Protein AF-A0A418FSC8-F1 (afdb_monomer_lite)

Foldseek 3Di:
DVLLVVLVVLLVVLVVCVVVVVLLVSVVSLVVLLVSLVVVPPDPSSVVSNVVSVVSLVVSLVVLLVVLLCLLPPPPHLQDDPCVVPPPPDDDPPDPVVVVSVVVVVVSLVSNLSSVVSNVSSVCLVVSLVVNLVVLLVVLVVLLVVLLVVLLVPDPQADPPDPDSLVSLQSDDPVSNVVSLVSSVVSLVVSLSSLVSVLVSLCVSLVPPPPPPPPPDDPDDDDDDDDDDDDDDDDDDDDDDDDDDDPDPPPVVVVSVVSNVVSVVSSVSSVVSSVVSVVVSVVSVVVSVVSNPPPD

pLDDT: mean 70.75, std 19.51, range [25.28, 90.75]

Structure (mmCIF, N/CA/C/O backbone):
data_AF-A0A418FSC8-F1
#
_entry.id   AF-A0A418FSC8-F1
#
loop_
_atom_site.group_PDB
_atom_site.id
_atom_site.type_symbol
_atom_site.label_atom_id
_atom_site.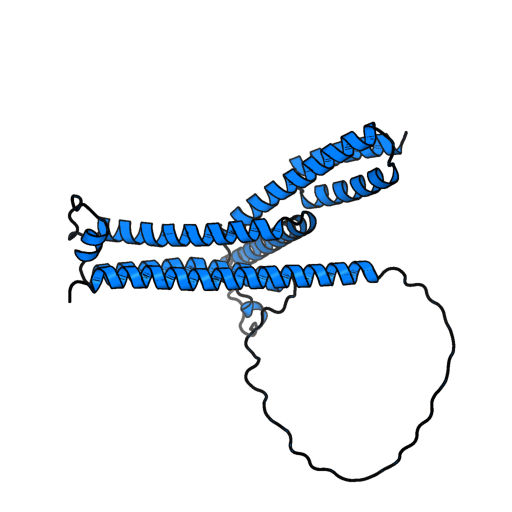label_alt_id
_atom_site.label_comp_id
_atom_site.label_asym_id
_atom_site.label_entity_id
_atom_site.label_seq_id
_atom_site.pdbx_PDB_ins_code
_atom_site.Cartn_x
_atom_site.Cartn_y
_atom_site.Cartn_z
_atom_site.occupancy
_atom_site.B_iso_or_equiv
_atom_site.auth_seq_id
_atom_site.auth_comp_id
_atom_site.auth_asym_id
_atom_site.auth_atom_id
_atom_site.pdbx_PDB_model_num
ATOM 1 N N . MET A 1 1 ? -32.725 1.309 31.733 1.00 51.00 1 MET A N 1
ATOM 2 C CA . MET A 1 1 ? -33.217 2.243 30.694 1.00 51.00 1 MET A CA 1
ATOM 3 C C . MET A 1 1 ? -32.095 3.173 30.250 1.00 51.00 1 MET A C 1
ATOM 5 O O . MET A 1 1 ? -31.763 3.120 29.079 1.00 51.00 1 MET A O 1
ATOM 9 N N . VAL A 1 2 ? -31.426 3.858 31.190 1.00 56.97 2 VAL A N 1
ATOM 10 C CA . VAL A 1 2 ? -30.250 4.729 30.957 1.00 56.97 2 VAL A CA 1
ATOM 11 C C . VAL A 1 2 ? -29.172 4.082 30.065 1.00 56.97 2 VAL A C 1
ATOM 13 O O . VAL A 1 2 ? -28.866 4.608 29.008 1.00 56.97 2 VAL A O 1
ATOM 16 N N . GLN A 1 3 ? -28.736 2.853 30.366 1.00 65.88 3 GLN A N 1
ATOM 17 C CA . GLN A 1 3 ? -27.707 2.156 29.569 1.00 65.88 3 GLN A CA 1
ATOM 18 C C . GLN A 1 3 ? -28.091 1.858 28.102 1.00 65.88 3 GLN A C 1
ATOM 20 O O . GLN A 1 3 ? -27.216 1.662 27.266 1.00 65.88 3 GLN A O 1
ATOM 25 N N . ILE A 1 4 ? -29.388 1.797 27.766 1.00 67.00 4 ILE A N 1
ATOM 26 C CA . ILE A 1 4 ? -29.846 1.548 26.385 1.00 67.00 4 ILE A CA 1
ATOM 27 C C . ILE A 1 4 ? -29.919 2.864 25.597 1.00 67.00 4 ILE A C 1
ATOM 29 O O . ILE A 1 4 ? -29.624 2.879 24.402 1.00 67.00 4 ILE A O 1
ATOM 33 N N . GLU A 1 5 ? -30.291 3.966 26.253 1.00 73.44 5 GLU A N 1
ATOM 34 C CA . GLU A 1 5 ? -30.211 5.311 25.667 1.00 73.44 5 GLU A CA 1
ATOM 35 C C . GLU A 1 5 ? -28.759 5.722 25.431 1.00 73.44 5 GLU A C 1
ATOM 37 O O . GLU A 1 5 ? -28.441 6.192 24.340 1.00 73.44 5 GLU A O 1
ATOM 42 N N . ASP A 1 6 ? -27.868 5.427 26.380 1.00 77.06 6 ASP A N 1
ATOM 43 C CA . ASP A 1 6 ? -26.426 5.643 26.232 1.00 77.06 6 ASP A CA 1
ATOM 44 C C . ASP A 1 6 ? -25.864 4.864 25.035 1.00 77.06 6 ASP A C 1
ATOM 46 O O . ASP A 1 6 ? -25.077 5.398 24.253 1.00 77.06 6 ASP A O 1
ATOM 50 N N . LEU A 1 7 ? -26.314 3.622 24.818 1.00 78.69 7 LEU A N 1
ATOM 51 C CA . LEU A 1 7 ? -25.876 2.812 23.681 1.00 78.69 7 LEU A CA 1
ATOM 52 C C . LEU A 1 7 ? -26.369 3.369 22.335 1.00 78.69 7 LEU A C 1
ATOM 54 O O . LEU A 1 7 ? -25.618 3.385 21.362 1.00 78.69 7 LEU A O 1
ATOM 58 N N . LYS A 1 8 ? -27.604 3.880 22.273 1.00 79.56 8 LYS A N 1
ATOM 59 C CA . LYS A 1 8 ? -28.111 4.576 21.078 1.00 79.56 8 LYS A CA 1
ATOM 60 C C . LYS A 1 8 ? -27.396 5.901 20.827 1.00 79.56 8 LYS A C 1
ATOM 62 O O . LYS A 1 8 ? -27.145 6.257 19.678 1.00 79.56 8 LYS A O 1
ATOM 67 N N . HIS A 1 9 ? -27.053 6.630 21.885 1.00 83.75 9 HIS A N 1
ATOM 68 C CA . HIS A 1 9 ? -26.237 7.831 21.759 1.00 83.75 9 HIS A CA 1
ATOM 69 C C . HIS A 1 9 ? -24.825 7.488 21.266 1.00 83.75 9 HIS A C 1
ATOM 71 O O . HIS A 1 9 ? -24.262 8.206 20.443 1.00 83.75 9 HIS A O 1
ATOM 77 N N . THR A 1 10 ? -24.294 6.340 21.691 1.00 83.75 10 THR A N 1
ATOM 78 C CA . THR A 1 10 ? -23.010 5.807 21.232 1.00 83.75 10 THR A CA 1
ATOM 79 C C . THR A 1 10 ? -23.054 5.443 19.745 1.00 83.75 10 THR A C 1
ATOM 81 O O . THR A 1 10 ? -22.154 5.828 19.008 1.00 83.75 10 THR A O 1
ATOM 84 N N . GLU A 1 11 ? -24.126 4.796 19.273 1.00 85.06 11 GLU A N 1
ATOM 85 C CA . GLU A 1 11 ? -24.367 4.528 17.842 1.00 85.06 11 GLU A CA 1
ATOM 86 C C . GLU A 1 11 ? -24.352 5.825 17.014 1.00 85.06 11 GLU A C 1
ATOM 88 O O . GLU A 1 11 ? -23.583 5.940 16.063 1.00 85.06 11 GLU A O 1
ATOM 93 N N . SER A 1 12 ? -25.125 6.836 17.423 1.00 87.50 12 SER A N 1
ATOM 94 C CA . SER A 1 12 ? -25.155 8.137 16.740 1.00 87.50 12 SER A CA 1
ATOM 95 C C . SER A 1 12 ? -23.801 8.866 16.783 1.00 87.50 12 SER A C 1
ATOM 97 O O . SER A 1 12 ? -23.418 9.519 15.812 1.00 87.50 12 SER A O 1
ATOM 99 N N . SER A 1 13 ? -23.046 8.722 17.877 1.00 89.00 13 SER A N 1
ATOM 100 C CA . SER A 1 13 ? -21.700 9.292 18.006 1.00 89.00 13 SER A CA 1
ATOM 101 C C . SER A 1 13 ? -20.708 8.623 17.051 1.00 89.00 13 SER A C 1
ATOM 103 O O . SER A 1 13 ? -19.923 9.314 16.405 1.00 89.00 13 SER A O 1
ATOM 105 N N . VAL A 1 14 ? -20.770 7.293 16.902 1.00 87.94 14 VAL A N 1
ATOM 106 C CA . VAL A 1 14 ? -19.953 6.546 15.929 1.00 87.94 14 VAL A CA 1
ATOM 107 C C . VAL A 1 14 ? -20.288 6.985 14.510 1.00 87.94 14 VAL A C 1
ATOM 109 O O . VAL A 1 14 ? -19.378 7.251 13.732 1.00 87.94 14 VAL A O 1
ATOM 112 N N . GLU A 1 15 ? -21.572 7.130 14.177 1.00 88.56 15 GLU A N 1
ATOM 113 C CA . GLU A 1 15 ? -21.985 7.646 12.871 1.00 88.56 15 GLU A CA 1
ATOM 114 C C . GLU A 1 15 ? -21.392 9.033 12.602 1.00 88.56 15 GLU A C 1
ATOM 116 O O . GLU A 1 15 ? -20.799 9.244 11.545 1.00 88.56 15 GLU A O 1
ATOM 121 N N . ALA A 1 16 ? -21.486 9.964 13.553 1.00 89.62 16 ALA A N 1
ATOM 122 C CA . ALA A 1 16 ? -20.926 11.304 13.399 1.00 89.62 16 ALA A CA 1
ATOM 123 C C . ALA A 1 16 ? -19.401 11.284 13.183 1.00 89.62 16 ALA A C 1
ATOM 125 O O . ALA A 1 16 ? -18.905 11.987 12.303 1.00 89.62 16 ALA A O 1
ATOM 126 N N . LEU A 1 17 ? -18.666 10.451 13.927 1.00 88.50 17 LEU A N 1
ATOM 127 C CA . LEU A 1 17 ? -17.209 10.317 13.799 1.00 88.50 17 LEU A CA 1
ATOM 128 C C . LEU A 1 17 ? -16.795 9.692 12.462 1.00 88.50 17 LEU A C 1
ATOM 130 O O . LEU A 1 17 ? -15.865 10.176 11.817 1.00 88.50 17 LEU A O 1
ATOM 134 N N . VAL A 1 18 ? -17.530 8.677 11.996 1.00 88.75 18 VAL A N 1
ATOM 135 C CA . VAL A 1 18 ? -17.306 8.063 10.679 1.00 88.75 18 VAL A CA 1
ATOM 136 C C . VAL A 1 18 ? -17.525 9.085 9.559 1.00 88.75 18 VAL A C 1
ATOM 138 O O . VAL A 1 18 ? -16.710 9.165 8.642 1.00 88.75 18 VAL A O 1
ATOM 141 N N . HIS A 1 19 ? -18.565 9.922 9.645 1.00 87.75 19 HIS A N 1
ATOM 142 C CA . HIS A 1 19 ? -18.775 11.016 8.685 1.00 87.75 19 HIS A CA 1
ATOM 143 C C . HIS A 1 19 ? -17.711 12.118 8.818 1.00 87.75 19 HIS A C 1
ATOM 145 O O . HIS A 1 19 ? -17.285 12.693 7.816 1.00 87.75 19 HIS A O 1
ATOM 151 N N . GLY A 1 20 ? -17.236 12.377 10.037 1.00 84.44 20 GLY A N 1
ATOM 152 C CA . GLY A 1 20 ? -16.148 13.307 10.344 1.00 84.44 20 GLY A CA 1
ATOM 153 C C . GLY A 1 20 ? -14.749 12.813 9.962 1.00 84.44 20 GLY A C 1
ATOM 154 O O . GLY A 1 20 ? -13.795 13.563 10.133 1.00 84.44 20 GLY A O 1
ATOM 155 N N . HIS A 1 21 ? -14.619 11.592 9.427 1.00 83.19 21 HIS A N 1
ATOM 156 C CA . HIS A 1 21 ? -13.346 10.950 9.066 1.00 83.19 21 HIS A CA 1
ATOM 157 C C . HIS A 1 21 ? -12.381 10.740 10.252 1.00 83.19 21 HIS A C 1
ATOM 159 O O . HIS A 1 21 ? -11.200 10.455 10.040 1.00 83.19 21 HIS A O 1
ATOM 165 N N . ASP A 1 22 ? -12.877 10.820 11.491 1.00 87.06 22 ASP A N 1
ATOM 166 C CA . ASP A 1 22 ? -12.129 10.461 12.699 1.00 87.06 22 ASP A CA 1
ATOM 167 C C . ASP A 1 22 ? -12.339 8.976 13.011 1.00 87.06 22 ASP A C 1
ATOM 169 O O . ASP A 1 22 ? -13.152 8.559 13.841 1.00 87.06 22 ASP A O 1
ATOM 173 N N . TYR A 1 23 ? -11.615 8.157 12.260 1.00 86.88 23 TYR A N 1
ATOM 174 C CA . TYR A 1 23 ? -11.737 6.707 12.302 1.00 86.88 23 TYR A CA 1
ATOM 175 C C . TYR A 1 23 ? -11.132 6.087 13.564 1.00 86.88 23 TYR A C 1
ATOM 177 O O . TYR A 1 23 ? -11.646 5.082 14.052 1.00 86.88 23 TYR A O 1
ATOM 185 N N . THR A 1 24 ? -10.079 6.689 14.116 1.00 85.31 24 THR A N 1
ATOM 186 C CA . THR A 1 24 ? -9.461 6.264 15.378 1.00 85.31 24 THR A CA 1
ATOM 187 C C . THR A 1 24 ? -10.402 6.497 16.555 1.00 85.31 24 THR A C 1
ATOM 189 O O . THR A 1 24 ? -10.672 5.562 17.310 1.00 85.31 24 THR A O 1
ATOM 192 N N . GLY A 1 25 ? -11.002 7.692 16.647 1.00 85.75 25 GLY A N 1
ATOM 193 C CA . GLY A 1 25 ? -11.997 7.993 17.674 1.00 85.75 25 GLY A CA 1
ATOM 194 C C . GLY A 1 25 ? -13.252 7.130 17.528 1.00 85.75 25 GLY A C 1
ATOM 195 O O . GLY A 1 25 ? -13.794 6.648 18.525 1.00 85.75 25 GLY A O 1
ATOM 196 N N . ALA A 1 26 ? -13.690 6.858 16.293 1.00 88.75 26 ALA A N 1
ATOM 197 C CA . ALA A 1 26 ? -14.805 5.946 16.042 1.00 88.75 26 ALA A CA 1
ATOM 198 C C . ALA A 1 26 ? -14.513 4.521 16.547 1.00 88.75 26 ALA A C 1
ATOM 200 O O . ALA A 1 26 ? -15.380 3.917 17.178 1.00 88.75 26 ALA A O 1
ATOM 201 N N . LEU A 1 27 ? -13.301 3.994 16.325 1.00 87.19 27 LEU A N 1
ATOM 202 C CA . LEU A 1 27 ? -12.898 2.671 16.818 1.00 87.19 27 LEU A CA 1
ATOM 203 C C . LEU A 1 27 ? -12.864 2.608 18.354 1.00 87.19 27 LEU A C 1
ATOM 205 O O . LEU A 1 27 ? -13.406 1.660 18.917 1.00 87.19 27 LEU A O 1
ATOM 209 N N . ASP A 1 28 ? -12.347 3.634 19.038 1.00 89.19 28 ASP A N 1
ATOM 210 C CA . ASP A 1 28 ? -12.344 3.698 20.513 1.00 89.19 28 ASP A CA 1
ATOM 211 C C . ASP A 1 28 ? -13.757 3.664 21.109 1.00 89.19 28 ASP A C 1
ATOM 213 O O . ASP A 1 28 ? -14.009 3.095 22.178 1.00 89.19 28 ASP A O 1
ATOM 217 N N . VAL A 1 29 ? -14.698 4.342 20.453 1.00 89.06 29 VAL A N 1
ATOM 218 C CA . VAL A 1 29 ? -16.103 4.357 20.867 1.00 89.06 29 VAL A CA 1
ATOM 219 C C . VAL A 1 29 ? -16.756 2.999 20.586 1.00 89.06 29 VAL A C 1
ATOM 221 O O . VAL A 1 29 ? -17.468 2.486 21.450 1.00 89.06 29 VAL A O 1
ATOM 224 N N . ILE A 1 30 ? -16.467 2.379 19.436 1.00 88.19 30 ILE A N 1
ATOM 225 C CA . ILE A 1 30 ? -16.954 1.038 19.081 1.00 88.19 30 ILE A CA 1
ATOM 226 C C . ILE A 1 30 ? -16.457 -0.016 20.078 1.00 88.19 30 ILE A C 1
ATOM 228 O O . ILE A 1 30 ? -17.268 -0.793 20.578 1.00 88.19 30 ILE A O 1
ATOM 232 N N . ASP A 1 31 ? -15.168 -0.045 20.415 1.00 87.62 31 ASP A N 1
ATOM 233 C CA . ASP A 1 31 ? -14.603 -1.078 21.295 1.00 87.62 31 ASP A CA 1
ATOM 234 C C . ASP A 1 31 ? -15.171 -0.978 22.727 1.00 87.62 31 ASP A C 1
ATOM 236 O O . ASP A 1 31 ? -15.535 -1.990 23.345 1.00 87.62 31 ASP A O 1
ATOM 240 N N . ARG A 1 32 ? -15.369 0.249 23.232 1.00 87.25 32 ARG A N 1
ATOM 241 C CA . ARG A 1 32 ? -16.067 0.499 24.510 1.00 87.25 32 ARG A CA 1
ATOM 242 C C . ARG A 1 32 ? -17.532 0.064 24.462 1.00 87.25 32 ARG A C 1
ATOM 244 O O . ARG A 1 32 ? -18.027 -0.566 25.404 1.00 87.25 32 ARG A O 1
ATOM 251 N N . ALA A 1 33 ? -18.223 0.357 23.362 1.00 85.88 33 ALA A N 1
ATOM 252 C CA . ALA A 1 33 ? -19.611 -0.039 23.159 1.00 85.88 33 ALA A CA 1
ATOM 253 C C . ALA A 1 33 ? -19.765 -1.565 23.106 1.00 85.88 33 ALA A C 1
ATOM 255 O O . ALA A 1 33 ? -20.637 -2.115 23.776 1.00 85.88 33 ALA A O 1
ATOM 256 N N . LEU A 1 34 ? -18.893 -2.263 22.373 1.00 86.12 34 LEU A N 1
ATOM 257 C CA . LEU A 1 34 ? -18.900 -3.724 22.258 1.00 86.12 34 LEU A CA 1
ATOM 258 C C . LEU A 1 34 ? -18.619 -4.406 23.602 1.00 86.12 34 LEU A C 1
ATOM 260 O O . LEU A 1 34 ? -19.279 -5.391 23.934 1.00 86.12 34 LEU A O 1
ATOM 264 N N . THR A 1 35 ? -17.713 -3.848 24.408 1.00 85.25 35 THR A N 1
ATOM 265 C CA . THR A 1 35 ? -17.448 -4.334 25.772 1.00 85.25 35 THR A CA 1
ATOM 266 C C . THR A 1 35 ? -18.692 -4.205 26.656 1.00 85.25 35 THR A C 1
ATOM 268 O O . THR A 1 35 ? -19.078 -5.152 27.341 1.00 85.25 35 THR A O 1
ATOM 271 N N . THR A 1 36 ? -19.377 -3.061 26.582 1.00 83.50 36 THR A N 1
ATOM 272 C CA . THR A 1 36 ? -20.621 -2.807 27.329 1.00 83.50 36 THR A CA 1
ATOM 273 C C . THR A 1 36 ? -21.756 -3.727 26.860 1.00 83.50 36 THR A C 1
ATOM 275 O O . THR A 1 36 ? -22.478 -4.302 27.672 1.00 83.50 36 THR A O 1
ATOM 278 N N . ILE A 1 37 ? -21.875 -3.950 25.547 1.00 83.19 37 ILE A N 1
ATOM 279 C CA . ILE A 1 37 ? -22.831 -4.890 24.942 1.00 83.19 37 ILE A CA 1
ATOM 280 C C . ILE A 1 37 ? -22.586 -6.323 25.431 1.00 83.19 37 ILE A C 1
ATOM 282 O O . ILE A 1 37 ? -23.542 -7.038 25.738 1.00 83.19 37 ILE A O 1
ATOM 286 N N . HIS A 1 38 ? -21.323 -6.745 25.535 1.00 80.75 38 HIS A N 1
ATOM 287 C CA . HIS A 1 38 ? -20.963 -8.083 26.003 1.00 80.75 38 HIS A CA 1
ATOM 288 C C . HIS A 1 38 ? -21.406 -8.332 27.456 1.00 80.75 38 HIS A C 1
ATOM 290 O O . HIS A 1 38 ? -21.898 -9.413 27.785 1.00 80.75 38 HIS A O 1
ATOM 296 N N . GLN A 1 39 ? -21.318 -7.308 28.308 1.00 80.31 39 GLN A N 1
ATOM 297 C CA . GLN A 1 39 ? -21.789 -7.359 29.697 1.00 80.31 39 GLN A CA 1
ATOM 298 C C . GLN A 1 39 ? -23.324 -7.423 29.814 1.00 80.31 39 GLN A C 1
ATOM 300 O O . GLN A 1 39 ? -23.845 -7.866 30.834 1.00 80.31 39 GLN A O 1
ATOM 305 N N . MET A 1 40 ? -24.059 -7.030 28.768 1.00 74.94 40 MET A N 1
ATOM 306 C CA . MET A 1 40 ? -25.530 -7.010 28.717 1.00 74.94 40 MET A CA 1
ATOM 307 C C . MET A 1 40 ? -26.115 -8.151 27.861 1.00 74.94 40 MET A C 1
ATOM 309 O O . MET A 1 40 ? -27.197 -8.029 27.271 1.00 74.94 40 MET A O 1
ATOM 313 N N . THR A 1 41 ? -25.394 -9.270 27.767 1.00 70.12 41 THR A N 1
ATOM 314 C CA . THR A 1 41 ? -25.757 -10.427 26.940 1.00 70.12 41 THR A CA 1
ATOM 315 C C . THR A 1 41 ? -27.129 -10.997 27.330 1.00 70.12 41 THR A C 1
ATOM 317 O O . THR A 1 41 ? -27.333 -11.503 28.427 1.00 70.12 41 THR A O 1
ATOM 320 N N . GLY A 1 42 ? -28.101 -10.911 26.411 1.00 68.31 42 GLY A N 1
ATOM 321 C CA . GLY A 1 42 ? -29.467 -11.430 26.605 1.00 68.31 42 GLY A CA 1
ATOM 322 C C . GLY A 1 42 ? -30.582 -10.533 26.061 1.00 68.31 42 GLY A C 1
ATOM 323 O O . GLY A 1 42 ? -31.690 -11.006 25.820 1.00 68.31 42 GLY A O 1
ATOM 324 N N . ILE A 1 43 ? -30.295 -9.255 25.795 1.00 77.44 43 ILE A N 1
ATOM 325 C CA . ILE A 1 43 ? -31.289 -8.295 25.296 1.00 77.44 43 ILE A CA 1
ATOM 326 C C . ILE A 1 43 ? -31.220 -8.201 23.762 1.00 77.44 43 ILE A C 1
ATOM 328 O O . ILE A 1 43 ? -30.198 -7.826 23.189 1.00 77.44 43 ILE A O 1
ATOM 332 N N . HIS A 1 44 ? -32.325 -8.505 23.071 1.00 74.81 44 HIS A N 1
ATOM 333 C CA . HIS A 1 44 ? -32.379 -8.509 21.600 1.00 74.81 44 HIS A CA 1
ATOM 334 C C . HIS A 1 44 ? -32.037 -7.157 20.950 1.00 74.81 44 HIS A C 1
ATOM 336 O O . HIS A 1 44 ? -31.374 -7.141 19.915 1.00 74.81 44 HIS A O 1
ATOM 342 N N . CYS A 1 45 ? -32.443 -6.027 21.542 1.00 73.69 45 CYS A N 1
ATOM 343 C CA . CYS A 1 45 ? -32.145 -4.704 20.978 1.00 73.69 45 CYS A CA 1
ATOM 344 C C . CYS A 1 45 ? -30.654 -4.338 21.056 1.00 73.69 45 CYS A C 1
ATOM 346 O O . CYS A 1 45 ? -30.150 -3.663 20.166 1.00 73.69 45 CYS A O 1
ATOM 348 N N . VAL A 1 46 ? -29.939 -4.840 22.065 1.00 80.25 46 VAL A N 1
ATOM 349 C CA . VAL A 1 46 ? -28.495 -4.627 22.245 1.00 80.25 46 VAL A CA 1
ATOM 350 C C . VAL A 1 46 ? -27.700 -5.409 21.190 1.00 80.25 46 VAL A C 1
ATOM 352 O O . VAL A 1 46 ? -26.704 -4.910 20.671 1.00 80.25 46 VAL A O 1
ATOM 355 N N . ARG A 1 47 ? -28.185 -6.596 20.791 1.00 81.69 47 ARG A N 1
ATOM 356 C CA . ARG A 1 47 ? -27.582 -7.391 19.707 1.00 81.69 47 ARG A CA 1
ATOM 357 C C . ARG A 1 47 ? -27.624 -6.661 18.363 1.00 81.69 47 ARG A C 1
ATOM 359 O O . ARG A 1 47 ? -26.599 -6.578 17.704 1.00 81.69 47 ARG A O 1
ATOM 366 N N . ALA A 1 48 ? -28.768 -6.077 17.999 1.00 83.38 48 ALA A N 1
ATOM 367 C CA . ALA A 1 48 ? -28.902 -5.344 16.737 1.00 83.38 48 ALA A CA 1
ATOM 368 C C . ALA A 1 48 ? -27.951 -4.135 16.646 1.00 83.38 48 ALA A C 1
ATOM 370 O O . ALA A 1 48 ? -27.423 -3.846 15.574 1.00 83.38 48 ALA A O 1
ATOM 371 N N . VAL A 1 49 ? -27.708 -3.442 17.766 1.00 84.69 49 VAL A N 1
ATOM 372 C CA . VAL A 1 49 ? -26.721 -2.350 17.820 1.00 84.69 49 VAL A CA 1
ATOM 373 C C . VAL A 1 49 ? -25.297 -2.900 17.721 1.00 84.69 49 VAL A C 1
ATOM 375 O O . VAL A 1 49 ? -24.489 -2.355 16.975 1.00 84.69 49 VAL A O 1
ATOM 378 N N . GLY A 1 50 ? -24.997 -4.017 18.388 1.00 85.50 50 GLY A N 1
ATOM 379 C CA . GLY A 1 50 ? -23.709 -4.704 18.250 1.00 85.50 50 GLY A CA 1
ATOM 380 C C . GLY A 1 50 ? -23.388 -5.103 16.810 1.00 85.50 50 GLY A C 1
ATOM 381 O O . GLY A 1 50 ? -22.288 -4.828 16.337 1.00 85.50 50 GLY A O 1
ATOM 382 N N . ASP A 1 51 ? -24.358 -5.661 16.083 1.00 88.25 51 ASP A N 1
ATOM 383 C CA . ASP A 1 51 ? -24.179 -6.055 14.681 1.00 88.25 51 ASP A CA 1
ATOM 384 C C . ASP A 1 51 ? -23.863 -4.842 13.786 1.00 88.25 51 ASP A C 1
ATOM 386 O O . ASP A 1 51 ? -22.965 -4.901 12.942 1.00 88.25 51 ASP A O 1
ATOM 390 N N . LYS A 1 52 ? -24.539 -3.705 14.005 1.00 88.88 52 LYS A N 1
ATOM 391 C CA . LYS A 1 52 ? -24.235 -2.452 13.295 1.00 88.88 52 LYS A CA 1
ATOM 392 C C . LYS A 1 52 ? -22.852 -1.901 13.636 1.00 88.88 52 LYS A C 1
ATOM 394 O O . LYS A 1 52 ? -22.135 -1.475 12.737 1.00 88.88 52 LYS A O 1
ATOM 399 N N . LEU A 1 53 ? -22.454 -1.917 14.908 1.00 88.06 53 LEU A N 1
ATOM 400 C CA . LEU A 1 53 ? -21.128 -1.453 15.331 1.00 88.06 53 LEU A CA 1
ATOM 401 C C . LEU A 1 53 ? -20.011 -2.318 14.734 1.00 88.06 53 LEU A C 1
ATOM 403 O O . LEU A 1 53 ? -18.989 -1.788 14.303 1.00 88.06 53 LEU A O 1
ATOM 407 N N . LEU A 1 54 ? -20.224 -3.633 14.625 1.00 89.19 54 LEU A N 1
ATOM 408 C CA . LEU A 1 54 ? -19.314 -4.531 13.911 1.00 89.19 54 LEU A CA 1
ATOM 409 C C . LEU A 1 54 ? -19.265 -4.226 12.406 1.00 89.19 54 LEU A C 1
ATOM 411 O O . LEU A 1 54 ? -18.183 -4.259 11.814 1.00 89.19 54 LEU A O 1
ATOM 415 N N . ALA A 1 55 ? -20.398 -3.877 11.789 1.00 90.75 55 ALA A N 1
ATOM 416 C CA . ALA A 1 55 ? -20.430 -3.431 10.397 1.00 90.75 55 ALA A CA 1
ATOM 417 C C . ALA A 1 55 ? -19.646 -2.121 10.199 1.00 90.75 55 ALA A C 1
ATOM 419 O O . ALA A 1 55 ? -18.835 -2.041 9.274 1.00 90.75 55 ALA A O 1
ATOM 420 N N . TYR A 1 56 ? -19.797 -1.135 11.095 1.00 89.38 56 TYR A N 1
ATOM 421 C CA . TYR A 1 56 ? -18.976 0.081 11.085 1.00 89.38 56 TYR A CA 1
ATOM 422 C C . TYR A 1 56 ? -17.497 -0.240 11.265 1.00 89.38 56 TYR A C 1
ATOM 424 O O . TYR A 1 56 ? -16.678 0.248 10.497 1.00 89.38 56 TYR A O 1
ATOM 432 N N . ARG A 1 57 ? -17.140 -1.120 12.203 1.00 89.75 57 ARG A N 1
ATOM 433 C CA . ARG A 1 57 ? -15.753 -1.559 12.406 1.00 89.75 57 ARG A CA 1
ATOM 434 C C . ARG A 1 57 ? -15.141 -2.150 11.134 1.00 89.75 57 ARG A C 1
ATOM 436 O O . ARG A 1 57 ? -14.017 -1.806 10.773 1.00 89.75 57 ARG A O 1
ATOM 443 N N . SER A 1 58 ? -15.882 -3.011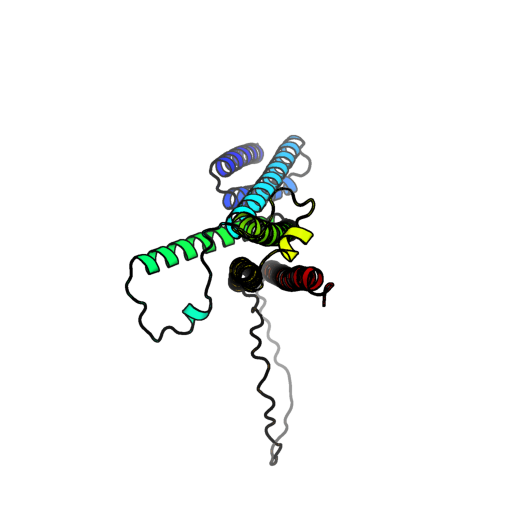 10.436 1.00 90.25 58 SER A N 1
ATOM 444 C CA . SER A 1 58 ? -15.448 -3.583 9.156 1.00 90.25 58 SER A CA 1
ATOM 445 C C . SER A 1 58 ? -15.307 -2.512 8.070 1.00 90.25 58 SER A C 1
ATOM 447 O O . SER A 1 58 ? -14.289 -2.476 7.379 1.00 90.25 58 SER A O 1
ATOM 449 N N . PHE A 1 59 ? -16.278 -1.602 7.962 1.00 90.62 59 PHE A N 1
ATOM 450 C CA . PHE A 1 59 ? -16.239 -0.482 7.022 1.00 90.62 59 PHE A CA 1
ATOM 451 C C . PHE A 1 59 ? -15.024 0.427 7.253 1.00 90.62 59 PHE A C 1
ATOM 453 O O . PHE A 1 59 ? -14.292 0.721 6.308 1.00 90.62 59 PHE A O 1
ATOM 460 N N . ILE A 1 60 ? -14.763 0.811 8.506 1.00 89.81 60 ILE A N 1
ATOM 461 C CA . ILE A 1 60 ? -13.589 1.601 8.894 1.00 89.81 60 ILE A CA 1
ATOM 462 C C . ILE A 1 60 ? -12.311 0.873 8.471 1.00 89.81 60 ILE A C 1
ATOM 464 O O . ILE A 1 60 ? -11.446 1.476 7.844 1.00 89.81 60 ILE A O 1
ATOM 468 N N . GLY A 1 61 ? -12.218 -0.435 8.726 1.00 87.56 61 GLY A N 1
ATOM 469 C CA . GLY A 1 61 ? -11.083 -1.251 8.296 1.00 87.56 61 GLY A CA 1
ATOM 470 C C . GLY A 1 61 ? -10.817 -1.183 6.788 1.00 87.56 61 GLY A C 1
ATOM 471 O O . GLY A 1 61 ? -9.676 -0.982 6.370 1.00 87.56 61 GLY A O 1
ATOM 472 N N . VAL A 1 62 ? -11.864 -1.291 5.964 1.00 90.25 62 VAL A N 1
ATOM 473 C CA . VAL A 1 62 ? -11.751 -1.173 4.499 1.00 90.25 62 VAL A CA 1
ATOM 474 C C . VAL A 1 62 ? -11.289 0.227 4.085 1.00 90.25 62 VAL A C 1
ATOM 476 O O . VAL A 1 62 ? -10.407 0.346 3.232 1.00 90.25 62 VAL A O 1
ATOM 479 N N . GLN A 1 63 ? -11.827 1.277 4.708 1.00 89.94 63 GLN A N 1
ATOM 480 C CA . GLN A 1 63 ? -11.445 2.658 4.402 1.00 89.94 63 GLN A CA 1
ATOM 481 C C . GLN A 1 63 ? -10.000 2.967 4.810 1.00 89.94 63 GLN A C 1
ATOM 483 O O . GLN A 1 63 ? -9.265 3.582 4.037 1.00 89.94 63 GLN A O 1
ATOM 488 N N . MET A 1 64 ? -9.552 2.492 5.975 1.00 87.75 64 MET A N 1
ATOM 489 C CA . MET A 1 64 ? -8.162 2.642 6.427 1.00 87.75 64 MET A CA 1
ATOM 490 C C . MET A 1 64 ? -7.193 1.875 5.532 1.00 87.75 64 MET A C 1
ATOM 492 O O . MET A 1 64 ? -6.153 2.408 5.157 1.00 87.75 64 MET A O 1
ATOM 496 N N . ALA A 1 65 ? -7.558 0.667 5.100 1.00 87.94 65 ALA A N 1
ATOM 497 C CA . ALA A 1 65 ? -6.773 -0.111 4.146 1.00 87.94 65 ALA A CA 1
ATOM 498 C C . ALA A 1 65 ? -6.614 0.602 2.791 1.00 87.94 65 ALA A C 1
ATOM 500 O O . ALA A 1 65 ? -5.519 0.629 2.216 1.00 87.94 65 ALA A O 1
ATOM 501 N N . ALA A 1 66 ? -7.702 1.182 2.275 1.00 89.50 66 ALA A N 1
ATOM 502 C CA . ALA A 1 66 ? -7.689 1.935 1.025 1.00 89.50 66 ALA A CA 1
ATOM 503 C C . ALA A 1 66 ? -6.836 3.207 1.143 1.00 89.50 66 ALA A C 1
ATOM 505 O O . ALA A 1 66 ? -5.982 3.455 0.289 1.00 89.50 66 ALA A O 1
ATOM 506 N N . ARG A 1 67 ? -7.008 3.966 2.233 1.00 89.56 67 ARG A N 1
ATOM 507 C CA . ARG A 1 67 ? -6.241 5.187 2.502 1.00 89.56 67 ARG A CA 1
ATOM 508 C C . ARG A 1 67 ? -4.755 4.896 2.692 1.00 89.56 67 ARG A C 1
ATOM 510 O O . ARG A 1 67 ? -3.943 5.553 2.053 1.00 89.56 67 ARG A O 1
ATOM 517 N N . PHE A 1 68 ? -4.402 3.864 3.461 1.00 88.88 68 PHE A N 1
ATOM 518 C CA . PHE A 1 68 ? -3.018 3.399 3.592 1.00 88.88 68 PHE A CA 1
ATOM 519 C C . PHE A 1 68 ? -2.394 3.135 2.228 1.00 88.88 68 PHE A C 1
ATOM 521 O O . PHE A 1 68 ? -1.339 3.687 1.930 1.00 88.88 68 PHE A O 1
ATOM 528 N N . THR A 1 69 ? -3.070 2.347 1.386 1.00 88.25 69 THR A N 1
ATOM 529 C CA . THR A 1 69 ? -2.561 2.004 0.053 1.00 88.25 69 THR A CA 1
ATOM 530 C C . THR A 1 69 ? -2.343 3.266 -0.778 1.00 88.25 69 THR A C 1
ATOM 532 O O . THR A 1 69 ? -1.258 3.447 -1.313 1.00 88.25 69 THR A O 1
ATOM 535 N N . SER A 1 70 ? -3.319 4.178 -0.809 1.00 88.25 70 SER A N 1
ATOM 536 C CA . SER A 1 70 ? -3.215 5.445 -1.544 1.00 88.25 70 SER A CA 1
ATOM 537 C C . SER A 1 70 ? -2.051 6.322 -1.079 1.00 88.25 70 SER A C 1
ATOM 539 O O . SER A 1 70 ? -1.433 7.002 -1.896 1.00 88.25 70 SER A O 1
ATOM 541 N N . VAL A 1 71 ? -1.772 6.337 0.224 1.00 87.38 71 VAL A N 1
ATOM 542 C CA . VAL A 1 71 ? -0.701 7.144 0.815 1.00 87.38 71 VAL A CA 1
ATOM 543 C C . VAL A 1 71 ? 0.666 6.556 0.449 1.00 87.38 71 VAL A C 1
ATOM 545 O O . VAL A 1 71 ? 1.504 7.275 -0.091 1.00 87.38 71 VAL A O 1
ATOM 548 N N . VAL A 1 72 ? 0.881 5.245 0.630 1.00 85.56 72 VAL A N 1
ATOM 549 C CA . VAL A 1 72 ? 2.180 4.593 0.336 1.00 85.56 72 VAL A CA 1
ATOM 550 C C . VAL A 1 72 ? 2.508 4.470 -1.154 1.00 85.56 72 VAL A C 1
ATOM 552 O O . VAL A 1 72 ? 3.670 4.261 -1.508 1.00 85.56 72 VAL A O 1
ATOM 555 N N . THR A 1 73 ? 1.511 4.566 -2.036 1.00 85.19 73 THR A N 1
ATOM 556 C CA . THR A 1 73 ? 1.696 4.539 -3.497 1.00 85.19 73 THR A CA 1
ATOM 557 C C . THR A 1 73 ? 1.687 5.931 -4.123 1.00 85.19 73 THR A C 1
ATOM 559 O O . THR A 1 73 ? 1.759 6.045 -5.345 1.00 85.19 73 THR A O 1
ATOM 562 N N . SER A 1 74 ? 1.576 6.990 -3.317 1.00 84.00 74 SER A N 1
ATOM 563 C CA . SER A 1 74 ? 1.546 8.362 -3.818 1.00 84.00 74 SER A CA 1
ATOM 564 C C . SER A 1 74 ? 2.843 8.708 -4.570 1.00 84.00 74 SER A C 1
ATOM 566 O O . SER A 1 74 ? 3.934 8.378 -4.089 1.00 84.00 74 SER A O 1
ATOM 568 N N . PRO A 1 75 ? 2.765 9.391 -5.730 1.00 74.31 75 PRO A N 1
ATOM 569 C CA . PRO A 1 75 ? 3.950 9.871 -6.443 1.00 74.31 75 PRO A CA 1
ATOM 570 C C . PRO A 1 75 ? 4.707 10.948 -5.651 1.00 74.31 75 PRO A C 1
ATOM 572 O O . PRO A 1 75 ? 5.914 11.090 -5.817 1.00 74.31 75 PRO A O 1
ATOM 575 N N . ASP A 1 76 ? 4.021 11.649 -4.743 1.00 75.81 76 ASP A N 1
ATOM 576 C CA . ASP A 1 76 ? 4.584 12.703 -3.891 1.00 75.81 76 ASP A CA 1
ATOM 577 C C . ASP A 1 76 ? 5.159 12.162 -2.565 1.00 75.81 76 ASP A C 1
ATOM 579 O O . ASP A 1 76 ? 5.264 12.902 -1.582 1.00 75.81 76 ASP A O 1
ATOM 583 N N . TRP A 1 77 ? 5.489 10.866 -2.497 1.00 77.31 77 TRP A N 1
ATOM 584 C CA . TRP A 1 77 ? 5.967 10.230 -1.268 1.00 77.31 77 TRP A CA 1
ATOM 585 C C . TRP A 1 77 ? 7.234 10.916 -0.725 1.00 77.31 77 TRP A C 1
ATOM 587 O O . TRP A 1 77 ? 8.253 10.964 -1.424 1.00 77.31 77 TRP A O 1
ATOM 597 N N . PRO A 1 78 ? 7.232 11.408 0.530 1.00 73.38 78 PRO A N 1
ATOM 598 C CA . PRO A 1 78 ? 8.434 11.959 1.133 1.00 73.38 78 PRO A CA 1
ATOM 599 C C . PRO A 1 78 ? 9.399 10.812 1.456 1.00 73.38 78 PRO A C 1
ATOM 601 O O . PRO A 1 78 ? 9.141 9.980 2.327 1.00 73.38 78 PRO A O 1
ATOM 604 N N . PHE A 1 79 ? 10.532 10.740 0.756 1.00 70.38 79 PHE A N 1
ATOM 605 C CA . PHE A 1 79 ? 11.584 9.784 1.101 1.00 70.38 79 PHE A CA 1
ATOM 606 C C . PHE A 1 79 ? 12.076 10.052 2.530 1.00 70.38 79 PHE A C 1
ATOM 608 O O . PHE A 1 79 ? 12.478 11.164 2.872 1.00 70.38 79 PHE A O 1
ATOM 615 N N . PHE A 1 80 ? 11.986 9.036 3.386 1.00 60.62 80 PHE A N 1
ATOM 616 C CA . PHE A 1 80 ? 12.374 9.111 4.780 1.00 60.62 80 PHE A CA 1
ATOM 617 C C . PHE A 1 80 ? 13.844 8.732 4.899 1.00 60.62 80 PHE A C 1
ATOM 619 O O . PHE A 1 80 ? 14.197 7.566 4.735 1.00 60.62 80 PHE A O 1
ATOM 626 N N . ASP A 1 81 ? 14.698 9.713 5.184 1.00 57.19 81 ASP A N 1
ATOM 627 C CA . ASP A 1 81 ? 16.093 9.455 5.521 1.00 57.19 81 ASP A CA 1
ATOM 628 C C . ASP A 1 81 ? 16.265 9.417 7.047 1.00 57.19 81 ASP A C 1
ATOM 630 O O . ASP A 1 81 ? 16.386 10.444 7.721 1.00 57.19 81 ASP A O 1
ATOM 634 N N . ALA A 1 82 ? 16.263 8.207 7.609 1.00 47.16 82 ALA A N 1
ATOM 635 C CA . ALA A 1 82 ? 16.514 7.989 9.032 1.00 47.16 82 ALA A CA 1
ATOM 636 C C . ALA A 1 82 ? 17.940 8.399 9.457 1.00 47.16 82 ALA A C 1
ATOM 638 O O . ALA A 1 82 ? 18.174 8.638 10.644 1.00 47.16 82 ALA A O 1
ATOM 639 N N . ALA A 1 83 ? 18.892 8.517 8.520 1.00 43.75 83 ALA A N 1
ATOM 640 C CA . ALA A 1 83 ? 20.272 8.898 8.820 1.00 43.75 83 ALA A CA 1
ATOM 641 C C . ALA A 1 83 ? 20.417 10.389 9.169 1.00 43.75 83 ALA A C 1
ATOM 643 O O . ALA A 1 83 ? 21.391 10.792 9.812 1.00 43.75 83 ALA A O 1
ATOM 644 N N . GLN A 1 84 ? 19.430 11.216 8.819 1.00 48.41 84 GLN A N 1
ATOM 645 C CA . GLN A 1 84 ? 19.504 12.660 9.026 1.00 48.41 84 GLN A CA 1
ATOM 646 C C . GLN A 1 84 ? 19.379 13.078 10.500 1.00 48.41 84 GLN A C 1
ATOM 648 O O . GLN A 1 84 ? 19.807 14.170 10.871 1.00 48.41 84 GLN A O 1
ATOM 653 N N . LYS A 1 85 ? 18.858 12.196 11.365 1.00 46.16 85 LYS A N 1
ATOM 654 C CA . LYS A 1 85 ? 18.762 12.435 12.814 1.00 46.16 85 LYS A CA 1
ATOM 655 C C . LYS A 1 85 ? 20.090 12.228 13.554 1.00 46.16 85 LYS A C 1
ATOM 657 O O . LYS A 1 85 ? 20.256 12.772 14.641 1.00 46.16 85 LYS A O 1
ATOM 662 N N . ASN A 1 86 ? 21.029 11.477 12.971 1.00 43.50 86 ASN A N 1
ATOM 663 C CA . ASN A 1 86 ? 22.229 11.004 13.674 1.00 43.50 86 ASN A CA 1
ATOM 664 C C . ASN A 1 86 ? 23.498 11.799 13.316 1.00 43.50 86 ASN A C 1
ATOM 666 O O . ASN A 1 86 ? 24.460 11.776 14.076 1.00 43.50 86 ASN A O 1
ATOM 670 N N . ASN A 1 87 ? 23.489 12.542 12.202 1.00 39.88 87 ASN A N 1
ATOM 671 C CA . ASN A 1 87 ? 24.649 13.283 11.690 1.00 39.88 87 ASN A CA 1
ATOM 672 C C . ASN A 1 87 ? 24.458 14.813 11.704 1.00 39.88 87 ASN A C 1
ATOM 674 O O . ASN A 1 87 ? 24.927 15.519 10.811 1.00 39.88 87 ASN A O 1
ATOM 678 N N . SER A 1 88 ? 23.784 15.371 12.711 1.00 43.91 88 SER A N 1
ATOM 679 C CA . SER A 1 88 ? 23.634 16.826 12.844 1.00 43.91 88 SER A CA 1
ATOM 680 C C . SER A 1 88 ? 24.822 17.474 13.574 1.00 43.91 88 SER A C 1
ATOM 682 O O . SER A 1 88 ? 24.664 18.010 14.669 1.00 43.91 88 SER A O 1
ATOM 684 N N . THR A 1 89 ? 26.003 17.465 12.947 1.00 43.38 89 THR A N 1
ATOM 685 C CA . THR A 1 89 ? 27.110 18.400 13.271 1.00 43.38 89 THR A CA 1
ATOM 686 C C . THR A 1 89 ? 27.322 19.425 12.148 1.00 43.38 89 THR A C 1
ATOM 688 O O . THR A 1 89 ? 28.238 20.240 12.191 1.00 43.38 89 THR A O 1
ATOM 691 N N . THR A 1 90 ? 26.460 19.447 11.132 1.00 49.16 90 THR A N 1
ATOM 692 C CA . THR A 1 90 ? 26.525 20.439 10.053 1.00 49.16 90 THR A CA 1
ATOM 693 C C . THR A 1 90 ? 25.166 21.112 9.933 1.00 49.16 90 THR A C 1
ATOM 695 O O . THR A 1 90 ? 24.148 20.444 9.772 1.00 49.16 90 THR A O 1
ATOM 698 N N . GLN A 1 91 ? 25.152 22.433 10.121 1.00 50.81 91 GLN A N 1
ATOM 699 C CA . GLN A 1 91 ? 23.953 23.270 10.150 1.00 50.81 91 GLN A CA 1
ATOM 700 C C . GLN A 1 91 ? 22.994 22.939 8.991 1.00 50.81 91 GLN A C 1
ATOM 702 O O . GLN A 1 91 ? 23.450 22.840 7.849 1.00 50.81 91 GLN A O 1
ATOM 707 N N . PRO A 1 92 ? 21.676 22.810 9.236 1.00 56.72 92 PRO A N 1
ATOM 708 C CA . PRO A 1 92 ? 20.726 22.637 8.150 1.00 56.72 92 PRO A CA 1
ATOM 709 C C . PRO A 1 92 ? 20.676 23.934 7.323 1.00 56.72 92 PRO A C 1
ATOM 711 O O . PRO A 1 92 ? 20.561 25.017 7.907 1.00 56.72 92 PRO A O 1
ATOM 714 N N . PRO A 1 93 ? 20.755 23.870 5.982 1.00 51.91 93 PRO A N 1
ATOM 715 C CA . PRO A 1 93 ? 20.579 25.051 5.153 1.00 51.91 93 PRO A CA 1
ATOM 716 C C . PRO A 1 93 ? 19.171 25.602 5.399 1.00 51.91 93 PRO A C 1
ATOM 718 O O . PRO A 1 93 ? 18.172 24.908 5.206 1.00 51.91 93 PRO A O 1
ATOM 721 N N . SER A 1 94 ? 19.091 26.849 5.858 1.00 60.28 94 SER A N 1
ATOM 722 C CA . SER A 1 94 ? 17.857 27.577 6.156 1.00 60.28 94 SER A CA 1
ATOM 723 C C . SER A 1 94 ? 17.081 27.896 4.872 1.00 60.28 94 SER A C 1
ATOM 725 O O . SER A 1 94 ? 17.032 29.039 4.421 1.00 60.28 94 SER A O 1
ATOM 727 N N . SER A 1 95 ? 16.500 26.876 4.246 1.00 73.75 95 SER A N 1
ATOM 728 C CA . SER A 1 95 ? 15.611 27.010 3.096 1.00 73.75 95 SER A CA 1
ATOM 729 C C . SER A 1 95 ? 14.183 26.672 3.514 1.00 73.75 95 SER A C 1
ATOM 731 O O . SER A 1 95 ? 13.922 25.594 4.048 1.00 73.75 95 SER A O 1
ATOM 733 N N . LEU A 1 96 ? 13.234 27.567 3.217 1.00 74.19 96 LEU A N 1
ATOM 734 C CA . LEU A 1 96 ? 11.790 27.330 3.378 1.00 74.19 96 LEU A CA 1
ATOM 735 C C . LEU A 1 96 ? 11.329 26.019 2.716 1.00 74.19 96 LEU A C 1
ATOM 737 O O . LEU A 1 96 ? 10.363 25.407 3.169 1.00 74.19 96 LEU A O 1
ATOM 741 N N . ALA A 1 97 ? 12.021 25.567 1.664 1.00 71.50 97 ALA A N 1
ATOM 742 C CA . ALA A 1 97 ? 11.750 24.288 1.015 1.00 71.50 97 ALA A CA 1
ATOM 743 C C . ALA A 1 97 ? 12.022 23.098 1.951 1.00 71.50 97 ALA A C 1
ATOM 745 O O . ALA A 1 97 ? 11.212 22.179 2.024 1.00 71.50 97 ALA A O 1
ATOM 746 N N . TYR A 1 98 ? 13.109 23.151 2.722 1.00 72.12 98 TYR A N 1
ATOM 747 C CA . TYR A 1 98 ? 13.477 22.094 3.661 1.00 72.12 98 TYR A CA 1
ATOM 748 C C . TYR A 1 98 ? 12.489 22.014 4.834 1.00 72.12 98 TYR A C 1
ATOM 750 O O . TYR A 1 98 ? 12.046 20.931 5.206 1.00 72.12 98 TYR A O 1
ATOM 758 N N . GLN A 1 99 ? 12.037 23.162 5.348 1.00 77.69 99 GLN A N 1
ATOM 759 C CA . GLN A 1 99 ? 11.018 23.203 6.402 1.00 77.69 99 GLN A CA 1
ATOM 760 C C . GLN A 1 99 ? 9.657 22.663 5.930 1.00 77.69 99 GLN A C 1
ATOM 762 O O . GLN A 1 99 ? 8.987 21.942 6.667 1.00 77.69 99 GLN A O 1
ATOM 767 N N . ARG A 1 100 ? 9.253 22.960 4.686 1.00 79.25 100 ARG A N 1
ATOM 768 C CA . ARG A 1 100 ? 8.031 22.396 4.084 1.00 79.25 100 ARG A CA 1
ATOM 769 C C . ARG A 1 100 ? 8.122 20.883 3.894 1.00 79.25 100 ARG A C 1
ATOM 771 O O . ARG A 1 100 ? 7.141 20.192 4.148 1.00 79.25 100 ARG A O 1
ATOM 778 N N . LEU A 1 101 ? 9.283 20.374 3.478 1.00 75.94 101 LEU A N 1
ATOM 779 C CA . LEU A 1 101 ? 9.524 18.935 3.347 1.00 75.94 101 LEU A CA 1
ATOM 780 C C . LEU A 1 101 ? 9.441 18.225 4.701 1.00 75.94 101 LEU A C 1
ATOM 782 O O . LEU A 1 101 ? 8.787 17.193 4.798 1.00 75.94 101 LEU A O 1
ATOM 786 N N . GLN A 1 102 ? 10.022 18.806 5.755 1.00 77.69 102 GLN A N 1
ATOM 787 C CA . GLN A 1 102 ? 9.922 18.258 7.111 1.00 77.69 102 GLN A CA 1
ATOM 788 C C . GLN A 1 102 ? 8.486 18.246 7.642 1.00 77.69 102 GLN A C 1
ATOM 790 O O . GLN A 1 102 ? 8.075 17.269 8.262 1.00 77.69 102 GLN A O 1
ATOM 795 N N . LEU A 1 103 ? 7.711 19.306 7.392 1.00 79.81 103 LEU A N 1
ATOM 796 C CA . LEU A 1 103 ? 6.298 19.349 7.777 1.00 79.81 103 LEU A CA 1
ATOM 797 C C . LEU A 1 103 ? 5.487 18.273 7.055 1.00 79.81 103 LEU A C 1
ATOM 799 O O . LEU A 1 103 ? 4.765 17.535 7.716 1.00 79.81 103 LEU A O 1
ATOM 803 N N . LYS A 1 104 ? 5.668 18.126 5.735 1.00 80.50 104 LYS A N 1
ATOM 804 C CA . LYS A 1 104 ? 5.024 17.052 4.967 1.00 80.50 104 LYS A CA 1
ATOM 805 C C . LYS A 1 104 ? 5.424 15.670 5.474 1.00 80.50 104 LYS A C 1
ATOM 807 O O . LYS A 1 104 ? 4.568 14.822 5.667 1.00 80.50 104 LYS A O 1
ATOM 812 N N . GLN A 1 105 ? 6.711 15.451 5.731 1.00 80.44 105 GLN A N 1
ATOM 813 C CA . GLN A 1 105 ? 7.197 14.186 6.276 1.00 80.44 105 GLN A CA 1
ATOM 814 C C . GLN A 1 105 ? 6.559 13.881 7.635 1.00 80.44 105 GLN A C 1
ATOM 816 O O . GLN A 1 105 ? 6.152 12.746 7.878 1.00 80.44 105 GLN A O 1
ATOM 821 N N . LYS A 1 106 ? 6.453 14.885 8.512 1.00 80.06 106 LYS A N 1
ATOM 822 C CA . LYS A 1 106 ? 5.810 14.745 9.819 1.00 80.06 106 LYS A CA 1
ATOM 823 C C . LYS A 1 106 ? 4.323 14.412 9.676 1.00 80.06 106 LYS A C 1
ATOM 825 O O . LYS A 1 106 ? 3.885 13.444 10.282 1.00 80.06 106 LYS A O 1
ATOM 830 N N . GLU A 1 107 ? 3.591 15.146 8.841 1.00 84.56 107 GLU A N 1
ATOM 831 C CA . GLU A 1 107 ? 2.168 14.908 8.564 1.00 84.56 107 GLU A CA 1
ATOM 832 C C . GLU A 1 107 ? 1.930 13.496 8.011 1.00 84.56 107 GLU A C 1
ATOM 834 O O . GLU A 1 107 ? 1.101 12.761 8.537 1.00 84.56 107 GLU A O 1
ATOM 839 N N . THR A 1 108 ? 2.727 13.060 7.028 1.00 82.75 108 THR A N 1
ATOM 840 C CA . THR A 1 108 ? 2.651 11.694 6.486 1.00 82.75 108 THR A CA 1
ATOM 841 C C . THR A 1 108 ? 2.992 10.639 7.537 1.00 82.75 108 THR A C 1
ATOM 843 O O . THR A 1 108 ? 2.388 9.572 7.543 1.00 82.75 108 THR A O 1
ATOM 846 N N . THR A 1 109 ? 3.936 10.913 8.443 1.00 81.00 109 THR A N 1
ATOM 847 C CA . THR A 1 109 ? 4.291 9.977 9.524 1.00 81.00 109 THR A CA 1
ATOM 848 C C . THR A 1 109 ? 3.162 9.857 10.549 1.00 81.00 109 THR A C 1
ATOM 850 O O . THR A 1 109 ? 2.831 8.749 10.962 1.00 81.00 109 THR A O 1
ATOM 853 N N . GLU A 1 110 ? 2.546 10.975 10.939 1.00 83.88 110 GLU A N 1
ATOM 854 C CA . GLU A 1 110 ? 1.402 11.003 11.861 1.00 83.88 110 GLU A CA 1
ATOM 855 C C . GLU A 1 110 ? 0.177 10.312 11.246 1.00 83.88 110 GLU A C 1
ATOM 857 O O . GLU A 1 110 ? -0.450 9.472 11.894 1.00 83.88 110 GLU A O 1
ATOM 862 N N . GLU A 1 111 ? -0.115 10.582 9.971 1.00 84.88 111 GLU A N 1
ATOM 863 C CA . GLU A 1 111 ? -1.172 9.898 9.223 1.00 84.88 111 GLU A CA 1
ATOM 864 C C . GLU A 1 111 ? -0.897 8.390 9.125 1.00 84.88 111 GLU A C 1
ATOM 866 O O . GLU A 1 111 ? -1.784 7.576 9.385 1.00 84.88 111 GLU A O 1
ATOM 871 N N . MET A 1 112 ? 0.344 7.995 8.821 1.00 83.69 112 MET A N 1
ATOM 872 C CA . MET A 1 112 ? 0.745 6.588 8.766 1.00 83.69 112 MET A CA 1
ATOM 873 C C . MET A 1 112 ? 0.578 5.891 10.117 1.00 83.69 112 MET A C 1
ATOM 875 O O . MET A 1 112 ? 0.155 4.737 10.173 1.00 83.69 112 MET A O 1
ATOM 879 N N . GLN A 1 113 ? 0.887 6.588 11.211 1.00 82.56 113 GLN A N 1
ATOM 880 C CA . GLN A 1 113 ? 0.719 6.076 12.565 1.00 82.56 113 GLN A CA 1
ATOM 881 C C . GLN A 1 113 ? -0.741 5.816 12.903 1.00 82.56 113 GLN A C 1
ATOM 883 O O . GLN A 1 113 ? -1.060 4.727 13.375 1.00 82.56 113 GLN A O 1
ATOM 888 N N . GLN A 1 114 ? -1.625 6.763 12.598 1.00 83.81 114 GLN A N 1
ATOM 889 C CA . GLN A 1 114 ? -3.064 6.588 12.798 1.00 83.81 114 GLN A CA 1
ATOM 890 C C . GLN A 1 114 ? -3.621 5.438 11.951 1.00 83.81 114 GLN A C 1
ATOM 892 O O . GLN A 1 114 ? -4.386 4.610 12.445 1.00 83.81 114 GLN A O 1
ATOM 897 N N . LEU A 1 115 ? -3.208 5.351 10.682 1.00 85.69 115 LEU A N 1
ATOM 898 C CA . LEU A 1 115 ? -3.639 4.292 9.771 1.00 85.69 115 LEU A CA 1
ATOM 899 C C . LEU A 1 115 ? -3.192 2.916 10.249 1.00 85.69 115 LEU A C 1
ATOM 901 O O . LEU A 1 115 ? -3.990 1.980 10.271 1.00 85.69 115 LEU A O 1
ATOM 905 N N . MET A 1 116 ? -1.925 2.783 10.630 1.00 82.56 116 MET A N 1
ATOM 906 C CA . MET A 1 116 ? -1.398 1.508 11.083 1.00 82.56 116 MET A CA 1
ATOM 907 C C . MET A 1 116 ? -2.007 1.090 12.423 1.00 82.56 116 MET A C 1
ATOM 909 O O . MET A 1 116 ? -2.397 -0.068 12.536 1.00 82.56 116 MET A O 1
ATOM 913 N N . ASP A 1 117 ? -2.172 2.001 13.391 1.00 81.19 117 ASP A N 1
ATOM 914 C CA . ASP A 1 117 ? -2.877 1.716 14.653 1.00 81.19 117 ASP A CA 1
ATOM 915 C C . ASP A 1 117 ? -4.298 1.185 14.393 1.00 81.19 117 ASP A C 1
ATOM 917 O O . ASP A 1 117 ? -4.668 0.103 14.856 1.00 81.19 117 ASP A O 1
ATOM 921 N N . ALA A 1 118 ? -5.067 1.862 13.535 1.00 82.44 118 ALA A N 1
ATOM 922 C CA . ALA A 1 118 ? -6.400 1.404 13.153 1.00 82.44 118 ALA A CA 1
ATOM 923 C C . ALA A 1 118 ? -6.378 0.025 12.463 1.00 82.44 118 ALA A C 1
ATOM 925 O O . ALA A 1 118 ? -7.200 -0.843 12.766 1.00 82.44 118 ALA A O 1
ATOM 926 N N . LEU A 1 119 ? -5.426 -0.220 11.557 1.00 84.00 119 LEU A N 1
ATOM 927 C CA . LEU A 1 119 ? -5.292 -1.507 10.870 1.00 84.00 119 LEU A CA 1
ATOM 928 C C . LEU A 1 119 ? -4.882 -2.645 11.810 1.00 84.00 119 LEU A C 1
ATOM 930 O O . LEU A 1 119 ? -5.344 -3.773 11.615 1.00 84.00 119 LEU A O 1
ATOM 934 N N . PHE A 1 120 ? -4.048 -2.368 12.815 1.00 82.06 120 PHE A N 1
ATOM 935 C CA . PHE A 1 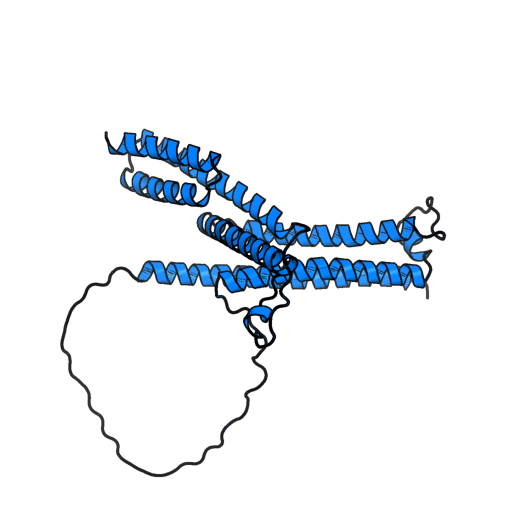120 ? -3.678 -3.333 13.850 1.00 82.06 120 PHE A CA 1
ATOM 936 C C . PHE A 1 120 ? -4.880 -3.730 14.688 1.00 82.06 120 PHE A C 1
ATOM 938 O O . PHE A 1 120 ? -5.107 -4.922 14.890 1.00 82.06 120 PHE A O 1
ATOM 945 N N . ARG A 1 121 ? -5.684 -2.750 15.104 1.00 80.69 121 ARG A N 1
ATOM 946 C CA . ARG A 1 121 ? -6.911 -2.999 15.863 1.00 80.69 121 ARG A CA 1
ATOM 947 C C . ARG A 1 121 ? -7.898 -3.844 15.067 1.00 80.69 121 ARG A C 1
ATOM 949 O O . ARG A 1 121 ? -8.490 -4.765 15.616 1.00 80.69 121 ARG A O 1
ATOM 956 N N . VAL A 1 122 ? -8.061 -3.584 13.768 1.00 81.88 122 VAL A N 1
ATOM 957 C CA . VAL A 1 122 ? -8.994 -4.336 12.904 1.00 81.88 122 VAL A CA 1
ATOM 958 C C . VAL A 1 122 ? -8.384 -5.646 12.357 1.00 81.88 122 VAL A C 1
ATOM 960 O O . VAL A 1 122 ? -9.075 -6.393 11.672 1.00 81.88 122 VAL A O 1
ATOM 963 N N . ASP A 1 123 ? -7.127 -5.970 12.691 1.00 80.94 123 ASP A N 1
ATOM 964 C CA . ASP A 1 123 ? -6.376 -7.153 12.225 1.00 80.94 123 ASP A CA 1
ATOM 965 C C . ASP A 1 123 ? -6.270 -7.291 10.683 1.00 80.94 123 ASP A C 1
ATOM 967 O O . ASP A 1 123 ? -6.028 -8.376 10.155 1.00 80.94 123 ASP A O 1
ATOM 971 N N . LEU A 1 124 ? -6.376 -6.185 9.935 1.00 83.38 124 LEU A N 1
ATOM 972 C CA . LEU A 1 124 ? -6.316 -6.173 8.459 1.00 83.38 124 LEU A CA 1
ATOM 973 C C . LEU A 1 124 ? -4.909 -5.948 7.891 1.00 83.38 124 LEU A C 1
ATOM 975 O O . LEU A 1 124 ? -4.723 -5.886 6.674 1.00 83.38 124 LEU A O 1
ATOM 979 N N . VAL A 1 125 ? -3.898 -5.830 8.751 1.00 81.38 125 VAL A N 1
ATOM 980 C CA . VAL A 1 125 ? -2.527 -5.521 8.326 1.00 81.38 125 VAL A CA 1
ATOM 981 C C . VAL A 1 125 ? -1.960 -6.521 7.301 1.00 81.38 125 VAL A C 1
ATOM 983 O O . VAL A 1 125 ? -1.413 -6.062 6.296 1.00 81.38 125 VAL A O 1
ATOM 986 N N . PRO A 1 126 ? -2.093 -7.856 7.465 1.00 80.88 126 PRO A N 1
ATOM 987 C CA . PRO A 1 126 ? -1.552 -8.809 6.491 1.00 80.88 126 PRO A CA 1
ATOM 988 C C . PRO A 1 126 ? -2.149 -8.633 5.087 1.00 80.88 126 PRO A C 1
ATOM 990 O O . PRO A 1 126 ? -1.429 -8.703 4.089 1.00 80.88 126 PRO A O 1
ATOM 993 N N . ASP A 1 127 ? -3.450 -8.349 5.007 1.00 84.94 127 ASP A N 1
ATOM 994 C CA . ASP A 1 127 ? -4.156 -8.155 3.739 1.00 84.94 127 ASP A CA 1
ATOM 995 C C . ASP A 1 127 ? -3.715 -6.863 3.048 1.00 84.94 127 ASP A C 1
ATOM 997 O O . ASP A 1 127 ? -3.499 -6.838 1.833 1.00 84.94 127 ASP A O 1
ATOM 1001 N N . VAL A 1 128 ? -3.534 -5.789 3.820 1.00 86.75 128 VAL A N 1
ATOM 1002 C CA . VAL A 1 128 ? -3.031 -4.504 3.318 1.00 86.75 128 VAL A CA 1
ATOM 1003 C C . VAL A 1 128 ? -1.602 -4.638 2.802 1.00 86.75 128 VAL A C 1
ATOM 1005 O O . VAL A 1 128 ? -1.304 -4.183 1.697 1.00 86.75 128 VAL A O 1
ATOM 1008 N N . MET A 1 129 ? -0.733 -5.332 3.538 1.00 84.06 129 MET A N 1
ATOM 1009 C CA . MET A 1 129 ? 0.640 -5.585 3.097 1.00 84.06 129 MET A CA 1
ATOM 1010 C C . MET A 1 129 ? 0.666 -6.458 1.839 1.00 84.06 129 MET A C 1
ATOM 1012 O O . MET A 1 129 ? 1.414 -6.174 0.906 1.00 84.06 129 MET A O 1
ATOM 1016 N N . ALA A 1 130 ? -0.197 -7.473 1.737 1.00 84.06 130 ALA A N 1
ATOM 1017 C CA . ALA A 1 130 ? -0.328 -8.268 0.519 1.00 84.06 130 ALA A CA 1
ATOM 1018 C C . ALA A 1 130 ? -0.757 -7.421 -0.694 1.00 84.06 130 ALA A C 1
ATOM 1020 O O . ALA A 1 130 ? -0.154 -7.557 -1.763 1.00 84.06 130 ALA A O 1
ATOM 1021 N N . LYS A 1 131 ? -1.730 -6.516 -0.524 1.00 88.00 131 LYS A N 1
ATOM 1022 C CA . LYS A 1 131 ? -2.152 -5.565 -1.567 1.00 88.00 131 LYS A CA 1
ATOM 1023 C C . LYS A 1 131 ? -1.027 -4.617 -1.968 1.00 88.00 131 LYS A C 1
ATOM 1025 O O . LYS A 1 131 ? -0.799 -4.438 -3.160 1.00 88.00 131 LYS A O 1
ATOM 1030 N N . TYR A 1 132 ? -0.284 -4.078 -1.002 1.00 87.62 132 TYR A N 1
ATOM 1031 C CA . TYR A 1 132 ? 0.866 -3.214 -1.268 1.00 87.62 132 TYR A CA 1
ATOM 1032 C C . TYR A 1 132 ? 1.937 -3.919 -2.115 1.00 87.62 132 TYR A C 1
ATOM 1034 O O . TYR A 1 132 ? 2.414 -3.365 -3.105 1.00 87.62 132 TYR A O 1
ATOM 1042 N N . ARG A 1 133 ? 2.254 -5.184 -1.805 1.00 83.56 133 ARG A N 1
ATOM 1043 C CA . ARG A 1 133 ? 3.171 -5.996 -2.629 1.00 83.56 133 ARG A CA 1
ATOM 1044 C C . ARG A 1 133 ? 2.658 -6.200 -4.052 1.00 83.56 133 ARG A C 1
ATOM 1046 O O . ARG A 1 133 ? 3.445 -6.144 -4.999 1.00 83.56 133 ARG A O 1
ATOM 1053 N N . GLY A 1 134 ? 1.357 -6.454 -4.195 1.00 87.38 134 GLY A N 1
ATOM 1054 C CA . GLY A 1 134 ? 0.696 -6.550 -5.496 1.00 87.38 134 GLY A CA 1
ATOM 1055 C C . GLY A 1 134 ? 0.852 -5.257 -6.293 1.00 87.38 134 GLY A C 1
ATOM 1056 O O . GLY A 1 134 ? 1.357 -5.293 -7.411 1.00 87.38 134 GLY A O 1
ATOM 1057 N N . HIS A 1 135 ? 0.546 -4.118 -5.670 1.00 88.62 135 HIS A N 1
ATOM 1058 C CA . HIS A 1 135 ? 0.680 -2.802 -6.290 1.00 88.62 135 HIS A CA 1
ATOM 1059 C C . HIS A 1 135 ? 2.114 -2.513 -6.737 1.00 88.62 135 HIS A C 1
ATOM 1061 O O . HIS A 1 135 ? 2.329 -2.108 -7.873 1.00 88.62 135 HIS A O 1
ATOM 1067 N N . MET A 1 136 ? 3.108 -2.775 -5.885 1.00 85.75 136 MET A N 1
ATOM 1068 C CA . MET A 1 136 ? 4.517 -2.598 -6.248 1.00 85.75 136 MET A CA 1
ATOM 1069 C C . MET A 1 136 ? 4.895 -3.461 -7.460 1.00 85.75 136 MET A C 1
ATOM 1071 O O . MET A 1 136 ? 5.544 -2.982 -8.386 1.00 85.75 136 MET A O 1
ATOM 1075 N N . THR A 1 137 ? 4.438 -4.717 -7.493 1.00 84.19 137 THR A N 1
ATOM 1076 C CA . THR A 1 137 ? 4.670 -5.626 -8.626 1.00 84.19 137 THR A CA 1
ATOM 1077 C C . THR A 1 137 ? 4.039 -5.102 -9.915 1.00 84.19 137 THR A C 1
ATOM 1079 O O . THR A 1 137 ? 4.644 -5.188 -10.985 1.00 84.19 137 THR A O 1
ATOM 1082 N N . ASP A 1 138 ? 2.824 -4.568 -9.837 1.00 89.31 138 ASP A N 1
ATOM 1083 C CA . ASP A 1 138 ? 2.123 -4.032 -11.000 1.00 89.31 138 ASP A CA 1
ATOM 1084 C C . ASP A 1 138 ? 2.733 -2.716 -11.484 1.00 89.31 138 ASP A C 1
ATOM 1086 O O . ASP A 1 138 ? 2.892 -2.530 -12.688 1.00 89.31 138 ASP A O 1
ATOM 1090 N N . GLU A 1 139 ? 3.188 -1.860 -10.574 1.00 88.56 139 GLU A N 1
ATOM 1091 C CA . GLU A 1 139 ? 3.907 -0.633 -10.907 1.00 88.56 139 GLU A CA 1
ATOM 1092 C C . GLU A 1 139 ? 5.218 -0.923 -11.640 1.00 88.56 139 GLU A C 1
ATOM 1094 O O . GLU A 1 139 ? 5.489 -0.314 -12.669 1.00 88.56 139 GLU A O 1
ATOM 1099 N N . ILE A 1 140 ? 5.980 -1.931 -11.209 1.00 86.62 140 ILE A N 1
ATOM 1100 C CA . ILE A 1 140 ? 7.181 -2.392 -11.923 1.00 86.62 140 ILE A CA 1
ATOM 1101 C C . ILE A 1 140 ? 6.844 -2.857 -13.342 1.00 86.62 140 ILE A C 1
ATOM 1103 O O . ILE A 1 140 ? 7.553 -2.522 -14.292 1.00 86.62 140 ILE A O 1
ATOM 1107 N N . LYS A 1 141 ? 5.757 -3.621 -13.517 1.00 86.00 141 LYS A N 1
ATOM 1108 C CA . LYS A 1 141 ? 5.316 -4.046 -14.855 1.00 86.00 141 LYS A CA 1
ATOM 1109 C C . LYS A 1 141 ? 4.939 -2.847 -15.718 1.00 86.00 141 LYS A C 1
ATOM 1111 O O . LYS A 1 141 ? 5.244 -2.862 -16.907 1.00 86.00 141 LYS A O 1
ATOM 1116 N N . ILE A 1 142 ? 4.256 -1.857 -15.144 1.00 90.00 142 ILE A N 1
ATOM 1117 C CA . ILE A 1 142 ? 3.872 -0.629 -15.844 1.00 90.00 142 ILE A CA 1
ATOM 1118 C C . ILE A 1 142 ? 5.127 0.136 -16.255 1.00 90.00 142 ILE A C 1
ATOM 1120 O O . ILE A 1 142 ? 5.262 0.424 -17.433 1.00 90.00 142 ILE A O 1
ATOM 1124 N N . VAL A 1 143 ? 6.081 0.359 -15.346 1.00 89.00 143 VAL A N 1
ATOM 1125 C CA . VAL A 1 143 ? 7.368 1.010 -15.642 1.00 89.00 143 VAL A CA 1
ATOM 1126 C C . VAL A 1 143 ? 8.064 0.337 -16.824 1.00 89.00 143 VAL A C 1
ATOM 1128 O O . VAL A 1 143 ? 8.386 1.001 -17.804 1.00 89.00 143 VAL A O 1
ATOM 1131 N N . VAL A 1 144 ? 8.238 -0.988 -16.782 1.00 86.19 144 VAL A N 1
ATOM 1132 C CA . VAL A 1 144 ? 8.898 -1.723 -17.873 1.00 86.19 144 VAL A CA 1
ATOM 1133 C C . VAL A 1 144 ? 8.124 -1.573 -19.184 1.00 86.19 144 VAL A C 1
ATOM 1135 O O . VAL A 1 144 ? 8.723 -1.277 -20.214 1.00 86.19 144 VAL A O 1
ATOM 1138 N N . LYS A 1 145 ? 6.798 -1.754 -19.167 1.00 86.88 145 LYS A N 1
ATOM 1139 C CA . LYS A 1 145 ? 5.966 -1.641 -20.374 1.00 86.88 145 LYS A CA 1
ATOM 1140 C C . LYS A 1 145 ? 5.992 -0.237 -20.965 1.00 86.88 145 LYS A C 1
ATOM 1142 O O . LYS A 1 145 ? 6.120 -0.115 -22.180 1.00 86.88 145 LYS A O 1
ATOM 1147 N N . THR A 1 146 ? 5.861 0.789 -20.132 1.00 89.56 146 THR A N 1
ATOM 1148 C CA . THR A 1 146 ? 5.833 2.189 -20.554 1.00 89.56 146 THR A CA 1
ATOM 1149 C C . THR A 1 146 ? 7.170 2.581 -21.161 1.00 89.56 146 THR A C 1
ATOM 1151 O O . THR A 1 146 ? 7.191 2.988 -22.315 1.00 89.56 146 THR A O 1
ATOM 1154 N N . VAL A 1 147 ? 8.287 2.340 -20.465 1.00 89.12 147 VAL A N 1
ATOM 1155 C CA . VAL A 1 147 ? 9.620 2.709 -20.968 1.00 89.12 147 VAL A CA 1
ATOM 1156 C C . VAL A 1 147 ? 9.954 1.977 -22.272 1.00 89.12 147 VAL A C 1
ATOM 1158 O O . VAL A 1 147 ? 10.463 2.589 -23.210 1.00 89.12 147 VAL A O 1
ATOM 1161 N N . VAL A 1 148 ? 9.624 0.683 -22.375 1.00 86.12 148 VAL A N 1
ATOM 1162 C CA . VAL A 1 148 ? 9.804 -0.083 -23.621 1.00 86.12 148 VAL A CA 1
ATOM 1163 C C . VAL A 1 148 ? 8.946 0.489 -24.751 1.00 86.12 148 VAL A C 1
ATOM 1165 O O . VAL A 1 148 ? 9.450 0.692 -25.852 1.00 86.12 148 VAL A O 1
ATOM 1168 N N . SER A 1 149 ? 7.669 0.773 -24.487 1.00 86.94 149 SER A N 1
ATOM 1169 C CA . SER A 1 149 ? 6.747 1.296 -25.504 1.00 86.94 149 SER A CA 1
ATOM 1170 C C . SER A 1 149 ? 7.155 2.691 -25.978 1.00 86.94 149 SER A C 1
ATOM 1172 O O . SER A 1 149 ? 7.130 2.959 -27.175 1.00 86.94 149 SER A O 1
ATOM 1174 N N . GLU A 1 150 ? 7.577 3.565 -25.062 1.00 87.81 150 GLU A N 1
ATOM 1175 C CA . GLU A 1 150 ? 8.059 4.912 -25.378 1.00 87.81 150 GLU A CA 1
ATOM 1176 C C . GLU A 1 150 ? 9.371 4.880 -26.161 1.00 87.81 150 GLU A C 1
ATOM 1178 O O . GLU A 1 150 ? 9.523 5.619 -27.134 1.00 87.81 150 GLU A O 1
ATOM 1183 N N . THR A 1 151 ? 10.300 3.991 -25.795 1.00 85.50 151 THR A N 1
ATOM 1184 C CA . THR A 1 151 ? 11.575 3.862 -26.515 1.00 85.50 151 THR A CA 1
ATOM 1185 C C . THR A 1 151 ? 11.356 3.369 -27.944 1.00 85.50 151 THR A C 1
ATOM 1187 O O . THR A 1 151 ? 11.938 3.912 -28.879 1.00 85.50 151 THR A O 1
ATOM 1190 N N . ILE A 1 152 ? 10.467 2.393 -28.136 1.00 85.56 152 ILE A N 1
ATOM 1191 C CA . ILE A 1 152 ? 10.073 1.913 -29.466 1.00 85.56 152 ILE A CA 1
ATOM 1192 C C . ILE A 1 152 ? 9.397 3.024 -30.274 1.00 85.56 152 ILE A C 1
ATOM 1194 O O . ILE A 1 152 ? 9.754 3.236 -31.427 1.00 85.56 152 ILE A O 1
ATOM 1198 N N . ALA A 1 153 ? 8.445 3.747 -29.677 1.00 83.62 153 ALA A N 1
ATOM 1199 C CA . ALA A 1 153 ? 7.707 4.809 -30.360 1.00 83.62 153 ALA A CA 1
ATOM 1200 C C . ALA A 1 153 ? 8.600 5.995 -30.763 1.00 83.62 153 ALA A C 1
ATOM 1202 O O . ALA A 1 153 ? 8.334 6.659 -31.762 1.00 83.62 153 ALA A O 1
ATOM 1203 N N . THR A 1 154 ? 9.648 6.264 -29.983 1.00 83.62 154 THR A N 1
ATOM 1204 C CA . THR A 1 154 ? 10.607 7.347 -30.246 1.00 83.62 154 THR A CA 1
ATOM 1205 C C . THR A 1 154 ? 11.708 6.913 -31.216 1.00 83.62 154 THR A C 1
ATOM 1207 O O . THR A 1 154 ? 12.353 7.759 -31.838 1.00 83.62 154 THR A O 1
ATOM 1210 N N . SER A 1 155 ? 11.925 5.605 -31.382 1.00 79.81 155 SER A N 1
ATOM 1211 C CA . SER A 1 155 ? 12.939 5.098 -32.297 1.00 79.81 155 SER A CA 1
ATOM 1212 C C . SER A 1 155 ? 12.491 5.219 -33.748 1.00 79.81 155 SER A C 1
ATOM 1214 O O . SER A 1 155 ? 11.488 4.655 -34.177 1.00 79.81 155 SER A O 1
ATOM 1216 N N . SER A 1 156 ? 13.314 5.896 -34.544 1.00 68.75 156 SER A N 1
ATOM 1217 C CA . SER A 1 156 ? 13.132 6.012 -35.997 1.00 68.75 156 SER A CA 1
ATOM 1218 C C . SER A 1 156 ? 13.388 4.707 -36.766 1.00 68.75 156 SER A C 1
ATOM 1220 O O . SER A 1 156 ? 13.123 4.638 -37.964 1.00 68.75 156 SER A O 1
ATOM 1222 N N . THR A 1 157 ? 13.916 3.682 -36.090 1.00 65.31 157 THR A N 1
ATOM 1223 C CA . THR A 1 157 ? 14.299 2.392 -36.686 1.00 65.31 157 THR A CA 1
ATOM 1224 C C . THR A 1 157 ? 13.207 1.327 -36.584 1.00 65.31 157 THR A C 1
ATOM 1226 O O . THR A 1 157 ? 13.285 0.299 -37.257 1.00 65.31 157 THR A O 1
ATOM 1229 N N . CYS A 1 158 ? 12.185 1.562 -35.757 1.00 65.38 158 CYS A N 1
ATOM 1230 C CA . CYS A 1 158 ? 11.085 0.631 -35.552 1.00 65.38 158 CYS A CA 1
ATOM 1231 C C . CYS A 1 158 ? 9.955 0.893 -36.550 1.00 65.38 158 CYS A C 1
ATOM 1233 O O . CYS A 1 158 ? 9.360 1.969 -36.570 1.00 65.38 158 CYS A O 1
ATOM 1235 N N . ASP A 1 159 ? 9.620 -0.119 -37.349 1.00 67.00 159 ASP A N 1
ATOM 1236 C CA . ASP A 1 159 ? 8.457 -0.069 -38.231 1.00 67.00 159 ASP A CA 1
ATOM 1237 C C . ASP A 1 159 ? 7.176 -0.268 -37.391 1.00 67.00 159 ASP A C 1
ATOM 1239 O O . ASP A 1 159 ? 7.026 -1.319 -36.755 1.00 67.00 159 ASP A O 1
ATOM 1243 N N . PRO A 1 160 ? 6.213 0.675 -37.379 1.00 62.16 160 PRO A N 1
ATOM 1244 C CA . PRO A 1 160 ? 4.998 0.567 -36.560 1.00 62.16 160 PRO A CA 1
ATOM 1245 C C . PRO A 1 160 ? 4.070 -0.581 -36.995 1.00 62.16 160 PRO A C 1
ATOM 1247 O O . PRO A 1 160 ? 3.118 -0.911 -36.292 1.00 62.16 160 PRO A O 1
ATOM 1250 N N . ALA A 1 161 ? 4.343 -1.193 -38.152 1.00 61.41 161 ALA A N 1
ATOM 1251 C CA . ALA A 1 161 ? 3.635 -2.354 -38.685 1.00 61.41 161 ALA A CA 1
ATOM 1252 C C . ALA A 1 161 ? 4.251 -3.708 -38.268 1.00 61.41 161 ALA A C 1
ATOM 1254 O O . ALA A 1 161 ? 3.725 -4.756 -38.650 1.00 61.41 161 ALA A O 1
ATOM 1255 N N . ALA A 1 162 ? 5.358 -3.717 -37.512 1.00 61.97 162 ALA A N 1
ATOM 1256 C CA . ALA A 1 162 ? 5.988 -4.952 -37.054 1.00 61.97 162 ALA A CA 1
ATOM 1257 C C . ALA A 1 162 ? 5.072 -5.717 -36.067 1.00 61.97 162 ALA A C 1
ATOM 1259 O O . ALA A 1 162 ? 4.492 -5.103 -35.169 1.00 61.97 162 ALA A O 1
ATOM 1260 N N . PRO A 1 163 ? 4.940 -7.051 -36.202 1.00 65.62 163 PRO A N 1
ATOM 1261 C CA . PRO A 1 163 ? 3.863 -7.818 -35.569 1.00 65.62 163 PRO A CA 1
ATOM 1262 C C . PRO A 1 163 ? 4.033 -8.052 -34.057 1.00 65.62 163 PRO A C 1
ATOM 1264 O O . PRO A 1 163 ? 3.058 -8.394 -33.390 1.00 65.62 163 PRO A O 1
ATOM 1267 N N . ASP A 1 164 ? 5.240 -7.892 -33.503 1.00 77.56 164 ASP A N 1
ATOM 1268 C CA . ASP A 1 164 ? 5.548 -8.172 -32.097 1.00 77.56 164 ASP A CA 1
ATOM 1269 C C . ASP A 1 164 ? 6.538 -7.167 -31.479 1.00 77.56 164 ASP A C 1
ATOM 1271 O O . ASP A 1 164 ? 7.542 -6.791 -32.075 1.00 77.56 164 ASP A O 1
ATOM 1275 N N . VAL A 1 165 ? 6.301 -6.787 -30.217 1.00 75.69 165 VAL A N 1
ATOM 1276 C CA . VAL A 1 165 ? 7.185 -5.897 -29.431 1.00 75.69 165 VAL A CA 1
ATOM 1277 C C . VAL A 1 165 ? 8.619 -6.439 -29.365 1.00 75.69 165 VAL A C 1
ATOM 1279 O O . VAL A 1 165 ? 9.582 -5.679 -29.321 1.00 75.69 165 VAL A O 1
ATOM 1282 N N . SER A 1 166 ? 8.783 -7.764 -29.395 1.00 74.69 166 SER A N 1
ATOM 1283 C CA . SER A 1 166 ? 10.094 -8.408 -29.377 1.00 74.69 166 SER A CA 1
ATOM 1284 C C . SER A 1 166 ? 10.892 -8.194 -30.666 1.00 74.69 166 SER A C 1
ATOM 1286 O O . SER A 1 166 ? 12.111 -8.085 -30.575 1.00 74.69 166 SER A O 1
ATOM 1288 N N . SER A 1 167 ? 10.265 -8.102 -31.847 1.00 72.50 167 SER A N 1
ATOM 1289 C CA . SER A 1 167 ? 10.988 -7.742 -33.079 1.00 72.50 167 SER A CA 1
ATOM 1290 C C . SER A 1 167 ? 11.351 -6.266 -33.125 1.00 72.50 167 SER A C 1
ATOM 1292 O O . SER A 1 167 ? 12.452 -5.935 -33.553 1.00 72.50 167 SER A O 1
ATOM 1294 N N . GLN A 1 168 ? 10.488 -5.398 -32.600 1.00 77.31 168 GLN A N 1
ATOM 1295 C CA . GLN A 1 168 ? 10.757 -3.963 -32.496 1.00 77.31 168 GLN A CA 1
ATOM 1296 C C . GLN A 1 168 ? 11.924 -3.691 -31.532 1.00 77.31 168 GLN A C 1
ATOM 1298 O O . GLN A 1 168 ? 12.873 -3.003 -31.891 1.00 77.31 168 GLN A O 1
ATOM 1303 N N . LEU A 1 169 ? 11.959 -4.355 -30.369 1.00 75.56 169 LEU A N 1
ATOM 1304 C CA . LEU A 1 169 ? 13.109 -4.313 -29.452 1.00 75.56 169 LEU A CA 1
ATOM 1305 C C . LEU A 1 169 ? 14.420 -4.811 -30.084 1.00 75.56 169 LEU A C 1
ATOM 1307 O O . LEU A 1 169 ? 15.491 -4.349 -29.696 1.00 75.56 169 LEU A O 1
ATOM 1311 N N . ARG A 1 170 ? 14.349 -5.755 -31.033 1.00 76.56 170 ARG A N 1
ATOM 1312 C CA . ARG A 1 170 ? 15.516 -6.250 -31.785 1.00 76.56 170 ARG A CA 1
ATOM 1313 C C . ARG A 1 170 ? 15.985 -5.270 -32.864 1.00 76.56 170 ARG A C 1
ATOM 1315 O O . ARG A 1 170 ? 17.168 -5.281 -33.188 1.00 76.56 170 ARG A O 1
ATOM 1322 N N . ALA A 1 171 ? 15.079 -4.468 -33.420 1.00 78.50 171 ALA A N 1
ATOM 1323 C CA . ALA A 1 171 ? 15.385 -3.472 -34.444 1.00 78.50 171 ALA A CA 1
ATOM 1324 C C . ALA A 1 171 ? 16.067 -2.216 -33.874 1.00 78.50 171 ALA A C 1
ATOM 1326 O O . ALA A 1 171 ? 16.759 -1.521 -34.616 1.00 78.50 171 ALA A O 1
ATOM 1327 N N . LEU A 1 172 ? 15.918 -1.963 -32.566 1.00 79.75 172 LEU A N 1
ATOM 1328 C CA . LEU A 1 172 ? 16.578 -0.858 -31.871 1.00 79.75 172 LEU A CA 1
ATOM 1329 C C . LEU A 1 172 ? 18.101 -0.913 -32.021 1.00 79.75 172 LEU A C 1
ATOM 1331 O O . LEU A 1 172 ? 18.737 -1.969 -31.904 1.00 79.75 172 LEU A O 1
ATOM 1335 N N . SER A 1 173 ? 18.708 0.261 -32.184 1.00 82.44 173 SER A N 1
ATOM 1336 C CA . SER A 1 173 ? 20.159 0.388 -32.120 1.00 82.44 173 SER A CA 1
ATOM 1337 C C . SER A 1 173 ? 20.695 0.033 -30.727 1.00 82.44 173 SER A C 1
ATOM 1339 O O . SER A 1 173 ? 19.986 0.029 -29.716 1.00 82.44 173 SER A O 1
ATOM 1341 N N . SER A 1 174 ? 21.999 -0.250 -30.648 1.00 82.06 174 SER A N 1
ATOM 1342 C CA . SER A 1 174 ? 22.653 -0.541 -29.369 1.00 82.06 174 SER A CA 1
ATOM 1343 C C . SER A 1 174 ? 22.519 0.578 -28.347 1.00 82.06 174 SER A C 1
ATOM 1345 O O . SER A 1 174 ? 22.370 0.276 -27.167 1.00 82.06 174 SER A O 1
ATOM 1347 N N . GLU A 1 175 ? 22.569 1.829 -28.795 1.00 83.81 175 GLU A N 1
ATOM 1348 C CA . GLU A 1 175 ? 22.471 3.012 -27.943 1.00 83.81 175 GLU A CA 1
ATOM 1349 C C . GLU A 1 175 ? 21.042 3.206 -27.421 1.00 83.81 175 GLU A C 1
ATOM 1351 O O . GLU A 1 175 ? 20.847 3.333 -26.215 1.00 83.81 175 GLU A O 1
ATOM 1356 N N . GLU A 1 176 ? 20.032 3.108 -28.293 1.00 84.44 176 GLU A N 1
ATOM 1357 C CA . GLU A 1 176 ? 18.617 3.202 -27.902 1.00 84.44 176 GLU A CA 1
ATOM 1358 C C . GLU A 1 176 ? 18.221 2.091 -26.922 1.00 84.44 176 GLU A C 1
ATOM 1360 O O . GLU A 1 176 ? 17.531 2.342 -25.935 1.00 84.44 176 GLU A O 1
ATOM 1365 N N . PHE A 1 177 ? 18.704 0.865 -27.144 1.00 82.94 177 PHE A N 1
ATOM 1366 C CA . PHE A 1 177 ? 18.458 -0.245 -26.228 1.00 82.94 177 PHE A CA 1
ATOM 1367 C C . PHE A 1 177 ? 19.116 -0.029 -24.857 1.00 82.94 177 PHE A C 1
ATOM 1369 O O . PHE A 1 177 ? 18.503 -0.316 -23.830 1.00 82.94 177 PHE A O 1
ATOM 1376 N N . LEU A 1 178 ? 20.356 0.471 -24.812 1.00 84.06 178 LEU A N 1
ATOM 1377 C CA . LEU A 1 178 ? 21.028 0.760 -23.541 1.00 84.06 178 LEU A CA 1
ATOM 1378 C C . LEU A 1 178 ? 20.336 1.902 -22.789 1.00 84.06 178 LEU A C 1
ATOM 1380 O O . LEU A 1 178 ? 20.123 1.769 -21.585 1.00 84.06 178 LEU A O 1
ATOM 1384 N N . ASN A 1 179 ? 19.902 2.951 -23.492 1.00 87.38 179 ASN A N 1
ATOM 1385 C CA . ASN A 1 179 ? 19.111 4.038 -22.910 1.00 87.38 179 ASN A CA 1
ATOM 1386 C C . ASN A 1 179 ? 17.762 3.531 -22.370 1.00 87.38 179 ASN A C 1
ATOM 1388 O O . ASN A 1 179 ? 17.381 3.889 -21.258 1.00 87.38 179 ASN A O 1
ATOM 1392 N N . CYS A 1 180 ? 17.075 2.634 -23.091 1.00 86.38 180 CYS A N 1
ATOM 1393 C CA . CYS A 1 180 ? 15.857 1.975 -22.603 1.00 86.38 180 CYS A CA 1
ATOM 1394 C C . CYS A 1 180 ? 16.106 1.243 -21.278 1.00 86.38 180 CYS A C 1
ATOM 1396 O O . CYS A 1 180 ? 15.350 1.401 -20.320 1.00 86.38 180 CYS A O 1
ATOM 1398 N N . VAL A 1 181 ? 17.163 0.427 -21.216 1.00 84.31 181 VAL A N 1
ATOM 1399 C CA . VAL A 1 181 ? 17.508 -0.343 -20.015 1.00 84.31 181 VAL A CA 1
ATOM 1400 C C . VAL A 1 181 ? 17.898 0.586 -18.864 1.00 84.31 181 VAL A C 1
ATOM 1402 O O . VAL A 1 181 ? 17.473 0.353 -17.733 1.00 84.31 181 VAL A O 1
ATOM 1405 N N . GLN A 1 182 ? 18.651 1.652 -19.140 1.00 86.44 182 GLN A N 1
ATOM 1406 C CA . GLN A 1 182 ? 19.004 2.662 -18.145 1.00 86.44 182 GLN A CA 1
ATOM 1407 C C . GLN A 1 182 ? 17.755 3.325 -17.550 1.00 86.44 182 GLN A C 1
ATOM 1409 O O . GLN A 1 182 ? 17.608 3.331 -16.330 1.00 86.44 182 GLN A O 1
ATOM 1414 N N . MET A 1 183 ? 16.827 3.803 -18.386 1.00 88.00 183 MET A N 1
ATOM 1415 C CA . MET A 1 183 ? 15.577 4.418 -17.923 1.00 88.00 183 MET A CA 1
ATOM 1416 C C . MET A 1 183 ? 14.738 3.448 -17.082 1.00 88.00 183 MET A C 1
ATOM 1418 O O . MET A 1 183 ? 14.201 3.832 -16.043 1.00 88.00 183 MET A O 1
ATOM 1422 N N . ILE A 1 184 ? 14.667 2.168 -17.472 1.00 87.81 184 ILE A N 1
ATOM 1423 C CA . ILE A 1 184 ? 14.011 1.137 -16.654 1.00 87.81 184 ILE A CA 1
ATOM 1424 C C . ILE A 1 184 ? 14.657 1.084 -15.265 1.00 87.81 184 ILE A C 1
ATOM 1426 O O . ILE A 1 184 ? 13.943 1.131 -14.267 1.00 87.81 184 ILE A O 1
ATOM 1430 N N . PHE A 1 185 ? 15.988 1.016 -15.170 1.00 86.56 185 PHE A N 1
ATOM 1431 C CA . PHE A 1 185 ? 16.668 0.980 -13.874 1.00 86.56 185 PHE A CA 1
ATOM 1432 C C . PHE A 1 185 ? 16.439 2.243 -13.039 1.00 86.56 185 PHE A C 1
ATOM 1434 O O . PHE A 1 185 ? 16.194 2.118 -11.841 1.00 86.56 185 PHE A O 1
ATOM 1441 N N . GLU A 1 186 ? 16.465 3.432 -13.641 1.00 88.81 186 GLU A N 1
ATOM 1442 C CA . GLU A 1 186 ? 16.202 4.696 -12.941 1.00 88.81 186 GLU A CA 1
ATOM 1443 C C . GLU A 1 186 ? 14.802 4.710 -12.312 1.00 88.81 186 GLU A C 1
ATOM 1445 O O . GLU A 1 186 ? 14.657 4.973 -11.116 1.00 88.81 186 GLU A O 1
ATOM 1450 N N . HIS A 1 187 ? 13.772 4.325 -13.067 1.00 86.88 187 HIS A N 1
ATOM 1451 C CA . HIS A 1 187 ? 12.410 4.245 -12.539 1.00 86.88 187 HIS A CA 1
ATOM 1452 C C . HIS A 1 187 ? 12.233 3.121 -11.507 1.00 86.88 187 HIS A C 1
ATOM 1454 O O . HIS A 1 187 ? 11.542 3.306 -10.504 1.00 86.88 187 HIS A O 1
ATOM 1460 N N . LEU A 1 188 ? 12.884 1.967 -11.694 1.00 86.38 188 LEU A N 1
ATOM 1461 C CA . LEU A 1 188 ? 12.864 0.884 -10.704 1.00 86.38 188 LEU A CA 1
ATOM 1462 C C . LEU A 1 188 ? 13.533 1.291 -9.387 1.00 86.38 188 LEU A C 1
ATOM 1464 O O . LEU A 1 188 ? 13.056 0.899 -8.321 1.00 86.38 188 LEU A O 1
ATOM 1468 N N . LEU A 1 189 ? 14.607 2.084 -9.441 1.00 84.69 189 LEU A N 1
ATOM 1469 C CA . LEU A 1 189 ? 15.266 2.613 -8.248 1.00 84.69 189 LEU A CA 1
ATOM 1470 C C . LEU A 1 189 ? 14.322 3.498 -7.437 1.00 84.69 189 LEU A C 1
ATOM 1472 O O . LEU A 1 189 ? 14.288 3.356 -6.218 1.00 84.69 189 LEU A O 1
ATOM 1476 N N . VAL A 1 190 ? 13.510 4.338 -8.083 1.00 86.12 190 VAL A N 1
ATOM 1477 C CA . VAL A 1 190 ? 12.506 5.170 -7.394 1.00 86.12 190 VAL A CA 1
ATOM 1478 C C . VAL A 1 190 ? 11.476 4.302 -6.660 1.00 86.12 190 VAL A C 1
ATOM 1480 O O . VAL A 1 190 ? 11.195 4.534 -5.482 1.00 86.12 190 VAL A O 1
ATOM 1483 N N . VAL A 1 191 ? 10.959 3.256 -7.316 1.00 86.44 191 VAL A N 1
ATOM 1484 C CA . VAL A 1 191 ? 10.002 2.314 -6.703 1.00 86.44 191 VAL A CA 1
ATOM 1485 C C . VAL A 1 191 ? 10.626 1.601 -5.496 1.00 86.44 191 VAL A C 1
ATOM 1487 O O . VAL A 1 191 ? 10.003 1.506 -4.435 1.00 86.44 191 VAL A O 1
ATOM 1490 N N . LEU A 1 192 ? 11.874 1.143 -5.628 1.00 84.62 192 LEU A N 1
ATOM 1491 C CA . LEU A 1 192 ? 12.622 0.475 -4.559 1.00 84.62 192 LEU A CA 1
ATOM 1492 C C . LEU A 1 192 ? 12.944 1.409 -3.387 1.00 84.62 192 LEU A C 1
ATOM 1494 O O . LEU A 1 192 ? 12.774 1.025 -2.230 1.00 84.62 192 LEU A O 1
ATOM 1498 N N . GLN A 1 193 ? 13.370 2.642 -3.665 1.00 85.19 193 GLN A N 1
ATOM 1499 C CA . GLN A 1 193 ? 13.619 3.663 -2.646 1.00 85.19 193 GLN A CA 1
ATOM 1500 C C . GLN A 1 193 ? 12.347 3.977 -1.860 1.00 85.19 193 GLN A C 1
ATOM 1502 O O . GLN A 1 193 ? 12.397 4.103 -0.635 1.00 85.19 193 GLN A O 1
ATOM 1507 N N . ARG A 1 194 ? 11.193 4.046 -2.535 1.00 86.44 194 ARG A N 1
ATOM 1508 C CA . ARG A 1 194 ? 9.906 4.249 -1.864 1.00 86.44 194 ARG A CA 1
ATOM 1509 C C . ARG A 1 194 ? 9.576 3.071 -0.948 1.00 86.44 194 ARG A C 1
ATOM 1511 O O . ARG A 1 194 ? 9.224 3.296 0.206 1.00 86.44 194 ARG A O 1
ATOM 1518 N N . ALA A 1 195 ? 9.760 1.835 -1.412 1.00 84.44 195 ALA A N 1
ATOM 1519 C CA . ALA A 1 195 ? 9.538 0.640 -0.596 1.00 84.44 195 ALA A CA 1
ATOM 1520 C C . ALA A 1 195 ? 10.442 0.594 0.649 1.00 84.44 195 ALA A C 1
ATOM 1522 O O . ALA A 1 195 ? 9.959 0.334 1.752 1.00 84.44 195 ALA A O 1
ATOM 1523 N N . MET A 1 196 ? 11.731 0.923 0.503 1.00 82.50 196 MET A N 1
ATOM 1524 C CA . MET A 1 196 ? 12.659 1.023 1.638 1.00 82.50 196 MET A CA 1
ATOM 1525 C C . MET A 1 196 ? 12.295 2.160 2.601 1.00 82.50 196 MET A C 1
ATOM 1527 O O . MET A 1 196 ? 12.413 1.998 3.816 1.00 82.50 196 MET A O 1
ATOM 1531 N N . SER A 1 197 ? 11.829 3.299 2.085 1.00 82.81 197 SER A N 1
ATOM 1532 C CA . SER A 1 197 ? 11.359 4.428 2.897 1.00 82.81 197 SER A CA 1
ATOM 1533 C C . SER A 1 197 ? 10.147 4.031 3.749 1.00 82.81 197 SER A C 1
ATOM 1535 O O . SER A 1 197 ? 10.160 4.223 4.965 1.00 82.81 197 SER A O 1
ATOM 1537 N N . VAL A 1 198 ? 9.143 3.383 3.143 1.00 83.81 198 VAL A N 1
ATOM 1538 C CA . VAL A 1 198 ? 7.973 2.837 3.856 1.00 83.81 198 VAL A CA 1
ATOM 1539 C C . VAL A 1 198 ? 8.410 1.822 4.917 1.00 83.81 198 VAL A C 1
ATOM 1541 O O . VAL A 1 198 ? 7.944 1.880 6.052 1.00 83.81 198 VAL A O 1
ATOM 1544 N N . GLN A 1 199 ? 9.355 0.933 4.594 1.00 81.75 199 GLN A N 1
ATOM 1545 C CA . GLN A 1 199 ? 9.891 -0.037 5.554 1.00 81.75 199 GLN A CA 1
ATOM 1546 C C . GLN A 1 199 ? 10.569 0.633 6.744 1.00 81.75 199 GLN A C 1
ATOM 1548 O O . GLN A 1 199 ? 10.324 0.254 7.887 1.00 81.75 199 GLN A O 1
ATOM 1553 N N . THR A 1 200 ? 11.423 1.616 6.475 1.00 77.94 200 THR A N 1
ATOM 1554 C CA . THR A 1 200 ? 12.181 2.335 7.501 1.00 77.94 200 THR A CA 1
ATOM 1555 C C . THR A 1 200 ? 11.243 3.111 8.417 1.00 77.94 200 THR A C 1
ATOM 1557 O O . THR A 1 200 ? 11.405 3.071 9.636 1.00 77.94 200 THR A O 1
ATOM 1560 N N . MET A 1 201 ? 10.224 3.755 7.844 1.00 77.56 201 MET A N 1
ATOM 1561 C CA . MET A 1 201 ? 9.177 4.450 8.588 1.00 77.56 201 MET A CA 1
ATOM 1562 C C . MET A 1 201 ? 8.430 3.483 9.516 1.00 77.56 201 MET A C 1
ATOM 1564 O O . MET A 1 201 ? 8.359 3.727 10.718 1.00 77.56 201 MET A O 1
ATOM 1568 N N . LEU A 1 202 ? 7.959 2.345 8.994 1.00 76.88 202 LEU A N 1
ATOM 1569 C CA . LEU A 1 202 ? 7.278 1.326 9.798 1.00 76.88 202 LEU A CA 1
ATOM 1570 C C . LEU A 1 202 ? 8.194 0.744 10.888 1.00 76.88 202 LEU A C 1
ATOM 1572 O O . LEU A 1 202 ? 7.775 0.593 12.033 1.00 76.88 202 LEU A O 1
ATOM 1576 N N . ALA A 1 203 ? 9.459 0.456 10.578 1.00 75.31 203 ALA A N 1
ATOM 1577 C CA . ALA A 1 203 ? 10.414 -0.058 11.558 1.00 75.31 203 ALA A CA 1
ATOM 1578 C C . ALA A 1 203 ? 10.677 0.940 12.697 1.00 75.31 203 ALA A C 1
ATOM 1580 O O . ALA A 1 203 ? 10.670 0.553 13.868 1.00 75.31 203 ALA A O 1
ATOM 1581 N N . HIS A 1 204 ? 10.840 2.225 12.363 1.00 72.00 204 HIS A N 1
ATOM 1582 C CA . HIS A 1 204 ? 11.011 3.298 13.341 1.00 72.00 204 HIS A CA 1
ATOM 1583 C C . HIS A 1 204 ? 9.755 3.487 14.206 1.00 72.00 204 HIS A C 1
ATOM 1585 O O . HIS A 1 204 ? 9.871 3.640 15.419 1.00 72.00 204 HIS A O 1
ATOM 1591 N N . MET A 1 205 ? 8.559 3.443 13.611 1.00 69.81 205 MET A N 1
ATOM 1592 C CA . MET A 1 205 ? 7.291 3.581 14.341 1.00 69.81 205 MET A CA 1
ATOM 1593 C C . MET A 1 205 ? 7.067 2.460 15.359 1.00 69.81 205 MET A C 1
ATOM 1595 O O . MET A 1 205 ? 6.602 2.723 16.463 1.00 69.81 205 MET A O 1
ATOM 1599 N N . TYR A 1 206 ? 7.430 1.224 15.014 1.00 67.06 206 TYR A N 1
ATOM 1600 C CA . TYR A 1 206 ? 7.186 0.056 15.866 1.00 67.06 206 TYR A CA 1
ATOM 1601 C C . TYR A 1 206 ? 8.386 -0.363 16.721 1.00 67.06 206 TYR A C 1
ATOM 1603 O O . TYR A 1 206 ? 8.354 -1.423 17.349 1.00 67.06 206 TYR A O 1
ATOM 1611 N N . ASN A 1 207 ? 9.451 0.450 16.745 1.00 63.91 207 ASN A N 1
ATOM 1612 C CA . ASN A 1 207 ? 10.691 0.206 17.490 1.00 63.91 207 ASN A CA 1
ATOM 1613 C C . ASN A 1 207 ? 11.218 -1.239 17.335 1.00 63.91 207 ASN A C 1
ATOM 1615 O O . ASN A 1 207 ? 11.787 -1.855 18.248 1.00 63.91 207 ASN A O 1
ATOM 1619 N N . VAL A 1 208 ? 10.974 -1.817 16.159 1.00 55.66 208 VAL A N 1
ATOM 1620 C CA . VAL A 1 208 ? 11.625 -3.041 15.729 1.00 55.66 208 VAL A CA 1
ATOM 1621 C C . VAL A 1 208 ? 12.909 -2.538 15.126 1.00 55.66 208 VAL A C 1
ATOM 1623 O O . VAL A 1 208 ? 12.870 -1.870 14.098 1.00 55.66 208 VAL A O 1
ATOM 1626 N N . ALA A 1 209 ? 14.030 -2.803 15.795 1.00 45.25 209 ALA A N 1
ATOM 1627 C CA . ALA A 1 209 ? 15.337 -2.538 15.228 1.00 45.25 209 ALA A CA 1
ATOM 1628 C C . ALA A 1 209 ? 15.348 -3.140 13.819 1.00 45.25 209 ALA A C 1
ATOM 1630 O O . ALA A 1 209 ? 15.414 -4.364 13.666 1.00 45.25 209 ALA A O 1
ATOM 1631 N N . ALA A 1 210 ? 15.223 -2.283 12.800 1.00 43.50 210 ALA A N 1
ATOM 1632 C CA . ALA A 1 210 ? 15.677 -2.611 11.468 1.00 43.50 210 ALA A CA 1
ATOM 1633 C C . ALA A 1 210 ? 17.092 -3.109 11.717 1.00 43.50 210 ALA A C 1
ATOM 1635 O O . ALA A 1 210 ? 17.884 -2.379 12.317 1.00 43.50 210 ALA A O 1
ATOM 1636 N N . LYS A 1 211 ? 17.353 -4.388 11.440 1.00 41.56 211 LYS A N 1
ATOM 1637 C CA . LYS A 1 211 ? 18.694 -4.937 11.596 1.00 41.56 211 LYS A CA 1
ATOM 1638 C C . LYS A 1 211 ? 19.586 -4.099 10.692 1.00 41.56 211 LYS A C 1
ATOM 1640 O O . LYS A 1 211 ? 19.648 -4.328 9.492 1.00 41.56 211 LYS A O 1
ATOM 1645 N N . SER A 1 212 ? 20.228 -3.092 11.265 1.00 34.69 212 SER A N 1
ATOM 1646 C CA . SER A 1 212 ? 21.433 -2.541 10.704 1.00 34.69 212 SER A CA 1
ATOM 1647 C C . SER A 1 212 ? 22.430 -3.690 10.746 1.00 34.69 212 SER A C 1
ATOM 1649 O O . SER A 1 212 ? 22.693 -4.269 11.803 1.00 34.69 212 SER A O 1
ATOM 1651 N N . ASP A 1 213 ? 22.923 -4.073 9.575 1.00 35.38 213 ASP A N 1
ATOM 1652 C CA . ASP A 1 213 ? 24.050 -4.983 9.393 1.00 35.38 213 ASP A CA 1
ATOM 1653 C C . ASP A 1 213 ? 25.331 -4.351 9.973 1.00 35.38 213 ASP A C 1
ATOM 1655 O O . ASP A 1 213 ? 26.258 -3.976 9.264 1.00 35.38 213 ASP A O 1
ATOM 1659 N N . ALA A 1 214 ? 25.378 -4.209 11.297 1.00 32.28 214 ALA A N 1
ATOM 1660 C CA . ALA A 1 214 ? 26.552 -3.821 12.074 1.00 32.28 214 ALA A CA 1
ATOM 1661 C C . ALA A 1 214 ? 26.997 -4.964 13.004 1.00 32.28 214 ALA A C 1
ATOM 1663 O O . ALA A 1 214 ? 27.616 -4.738 14.037 1.00 32.28 214 ALA A O 1
ATOM 1664 N N . ALA A 1 215 ? 26.684 -6.210 12.638 1.00 33.53 215 ALA A N 1
ATOM 1665 C CA . ALA A 1 215 ? 27.194 -7.414 13.290 1.00 33.53 215 ALA A CA 1
ATOM 1666 C C . ALA A 1 215 ? 28.289 -8.074 12.436 1.00 33.53 215 ALA A C 1
ATOM 1668 O O . ALA A 1 215 ? 28.260 -9.276 12.192 1.00 33.53 215 ALA A O 1
ATOM 1669 N N . VAL A 1 216 ? 29.251 -7.280 11.959 1.00 43.19 216 VAL A N 1
ATOM 1670 C CA . VAL A 1 216 ? 30.533 -7.778 11.442 1.00 43.19 216 VAL A CA 1
ATOM 1671 C C . VAL A 1 216 ? 31.633 -6.821 11.894 1.00 43.19 216 VAL A C 1
ATOM 1673 O O . VAL A 1 216 ? 32.064 -5.977 11.121 1.00 43.19 216 VAL A O 1
ATOM 1676 N N . ALA A 1 217 ? 32.022 -6.909 13.169 1.00 36.19 217 ALA A N 1
ATOM 1677 C CA . ALA A 1 217 ? 33.364 -6.606 13.688 1.00 36.19 217 ALA A CA 1
ATOM 1678 C C . ALA A 1 217 ? 33.315 -6.462 15.218 1.00 36.19 217 ALA A C 1
ATOM 1680 O O . ALA A 1 217 ? 33.359 -5.350 15.725 1.00 36.19 217 ALA A O 1
ATOM 1681 N N . ASP A 1 218 ? 33.245 -7.575 15.950 1.00 30.97 218 ASP A N 1
ATOM 1682 C CA . ASP A 1 218 ? 34.005 -7.673 17.204 1.00 30.97 218 ASP A CA 1
ATOM 1683 C C . ASP A 1 218 ? 34.230 -9.141 17.593 1.00 30.97 218 ASP A C 1
ATOM 1685 O O . ASP A 1 218 ? 33.665 -9.683 18.539 1.00 30.97 218 ASP A O 1
ATOM 1689 N N . THR A 1 219 ? 35.040 -9.833 16.795 1.00 33.06 219 THR A N 1
ATOM 1690 C CA . THR A 1 219 ? 35.823 -10.967 17.295 1.00 33.06 219 THR A CA 1
ATOM 1691 C C . THR A 1 219 ? 37.210 -10.441 17.613 1.00 33.06 219 THR A C 1
ATOM 1693 O O . THR A 1 219 ? 38.143 -10.603 16.826 1.00 33.06 219 THR A O 1
ATOM 1696 N N . SER A 1 220 ? 37.337 -9.780 18.758 1.00 31.22 220 SER A N 1
ATOM 1697 C CA . SER A 1 220 ? 38.616 -9.616 19.431 1.00 31.22 220 SER A CA 1
ATOM 1698 C C . SER A 1 220 ? 38.511 -10.220 20.832 1.00 31.22 220 SER A C 1
ATOM 1700 O O . SER A 1 220 ? 38.031 -9.623 21.788 1.00 31.22 220 SER A O 1
ATOM 1702 N N . GLU A 1 221 ? 38.903 -11.491 20.926 1.00 32.06 221 GLU A N 1
ATOM 1703 C CA . GLU A 1 221 ? 39.113 -12.184 22.195 1.00 32.06 221 GLU A CA 1
ATOM 1704 C C . GLU A 1 221 ? 40.139 -11.415 23.049 1.00 32.06 221 GLU A C 1
ATOM 1706 O O . GLU A 1 221 ? 41.256 -11.178 22.575 1.00 32.06 221 GLU A O 1
ATOM 1711 N N . PRO A 1 222 ? 39.868 -11.108 24.331 1.00 31.66 222 PRO A N 1
ATOM 1712 C CA . PRO A 1 222 ? 40.929 -10.832 25.272 1.00 31.66 222 PRO A CA 1
ATOM 1713 C C . PRO A 1 222 ? 41.350 -12.143 25.940 1.00 31.66 222 PRO A C 1
ATOM 1715 O O . PRO A 1 222 ? 40.614 -12.787 26.690 1.00 31.66 222 PRO A O 1
ATOM 1718 N N . ARG A 1 223 ? 42.583 -12.519 25.607 1.00 29.42 223 ARG A N 1
ATOM 1719 C CA . ARG A 1 223 ? 43.449 -13.514 26.241 1.00 29.42 223 ARG A CA 1
ATOM 1720 C C . ARG A 1 223 ? 43.243 -13.627 27.759 1.00 29.42 223 ARG A C 1
ATOM 1722 O O . ARG A 1 223 ? 43.285 -12.638 28.484 1.00 29.42 223 ARG A O 1
ATOM 1729 N N . ARG A 1 224 ? 43.129 -14.879 28.211 1.00 33.75 224 ARG A N 1
ATOM 1730 C CA . ARG A 1 224 ? 43.341 -15.321 29.595 1.00 33.75 224 ARG A CA 1
ATOM 1731 C C . ARG A 1 224 ? 44.709 -14.859 30.094 1.00 33.75 224 ARG A C 1
ATOM 1733 O O . ARG A 1 224 ? 45.691 -15.186 29.445 1.00 33.75 224 ARG A O 1
ATOM 1740 N N . ASP A 1 225 ? 44.734 -14.251 31.274 1.00 28.02 225 ASP A N 1
ATOM 1741 C CA . ASP A 1 225 ? 45.778 -14.446 32.282 1.00 28.02 225 ASP A CA 1
ATOM 1742 C C . ASP A 1 225 ? 45.166 -14.190 33.674 1.00 28.02 225 ASP A C 1
ATOM 1744 O O . ASP A 1 225 ? 44.745 -13.088 34.016 1.00 28.02 225 ASP A O 1
ATOM 1748 N N . ALA A 1 226 ? 45.064 -15.261 34.459 1.00 33.44 226 ALA A N 1
ATOM 1749 C CA . ALA A 1 226 ? 44.979 -15.252 35.923 1.00 33.44 226 ALA A CA 1
ATOM 1750 C C . ALA A 1 226 ? 46.410 -15.549 36.450 1.00 33.44 226 ALA A C 1
ATOM 1752 O O . ALA A 1 226 ? 47.205 -16.025 35.634 1.00 33.44 226 ALA A O 1
ATOM 1753 N N . PRO A 1 227 ? 46.779 -15.397 37.749 1.00 38.72 227 PRO A N 1
ATOM 1754 C CA . PRO A 1 22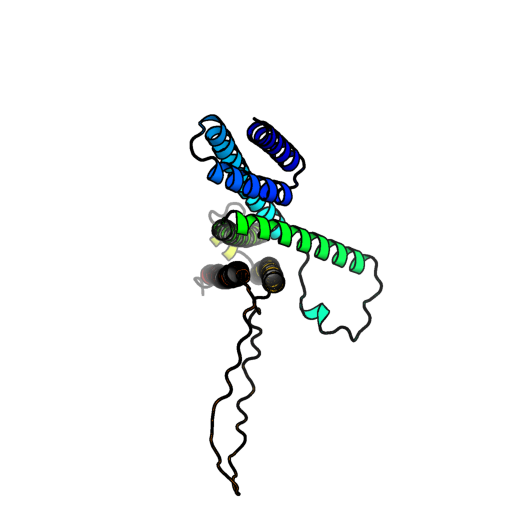7 ? 45.902 -15.448 38.932 1.00 38.72 227 PRO A CA 1
ATOM 1755 C C . PRO A 1 227 ? 46.292 -14.538 40.130 1.00 38.72 227 PRO A C 1
ATOM 1757 O O . PRO A 1 227 ? 47.396 -14.011 40.189 1.00 38.72 227 PRO A O 1
ATOM 1760 N N . ALA A 1 228 ? 45.407 -14.421 41.134 1.00 27.06 228 ALA A N 1
ATOM 1761 C CA . ALA A 1 228 ? 45.706 -14.715 42.553 1.00 27.06 228 ALA A CA 1
ATOM 1762 C C . ALA A 1 228 ? 44.567 -14.291 43.512 1.00 27.06 228 ALA A C 1
ATOM 1764 O O . ALA A 1 228 ? 44.222 -13.121 43.599 1.00 27.06 228 ALA A O 1
ATOM 1765 N N . ALA A 1 229 ? 44.064 -15.289 44.252 1.00 27.97 229 ALA A N 1
ATOM 1766 C CA . ALA A 1 229 ? 43.603 -15.285 45.649 1.00 27.97 229 ALA A CA 1
ATOM 1767 C C . ALA A 1 229 ? 42.679 -14.157 46.170 1.00 27.97 229 ALA A C 1
ATOM 1769 O O . ALA A 1 229 ? 43.124 -13.043 46.409 1.00 27.97 229 ALA A O 1
ATOM 1770 N N . ALA A 1 230 ? 41.460 -14.504 46.602 1.00 29.09 230 ALA A N 1
ATOM 1771 C CA . ALA A 1 230 ? 41.191 -14.927 47.986 1.00 29.09 230 ALA A CA 1
ATOM 1772 C C . ALA A 1 230 ? 39.680 -14.984 48.302 1.00 29.09 230 ALA A C 1
ATOM 1774 O O . ALA A 1 230 ? 38.911 -14.138 47.866 1.00 29.09 230 ALA A O 1
ATOM 1775 N N . ALA A 1 231 ? 39.342 -15.958 49.153 1.00 31.95 231 ALA A N 1
ATOM 1776 C CA . ALA A 1 231 ? 38.180 -16.044 50.042 1.00 31.95 231 ALA A CA 1
ATOM 1777 C C . ALA A 1 231 ? 36.786 -16.299 49.437 1.00 31.95 231 ALA A C 1
ATOM 1779 O O . ALA A 1 231 ? 36.063 -15.409 49.003 1.00 31.95 231 ALA A O 1
ATOM 1780 N N . ALA A 1 232 ? 36.402 -17.572 49.540 1.00 37.62 232 ALA A N 1
ATOM 1781 C CA . ALA A 1 232 ? 35.032 -18.024 49.689 1.00 37.62 232 ALA A CA 1
ATOM 1782 C C . ALA A 1 232 ? 34.411 -17.487 50.991 1.00 37.62 232 ALA A C 1
ATOM 1784 O O . ALA A 1 232 ? 35.074 -17.540 52.024 1.00 37.62 232 ALA A O 1
ATOM 1785 N N . ASP A 1 233 ? 33.140 -17.086 50.951 1.00 27.75 233 ASP A N 1
ATOM 1786 C CA . ASP A 1 233 ? 32.176 -17.512 51.967 1.00 27.75 233 ASP A CA 1
ATOM 1787 C C . ASP A 1 233 ? 30.742 -17.418 51.426 1.00 27.75 233 ASP A C 1
ATOM 1789 O O . ASP A 1 233 ? 30.411 -16.543 50.623 1.00 27.75 233 ASP A O 1
ATOM 1793 N N . TRP A 1 234 ? 29.909 -18.366 51.831 1.00 30.53 234 TRP A N 1
ATOM 1794 C CA . TRP A 1 234 ? 28.530 -18.567 51.390 1.00 30.53 234 TRP A CA 1
ATOM 1795 C C . TRP A 1 234 ? 27.641 -18.487 52.631 1.00 30.53 234 TRP A C 1
ATOM 1797 O O . TRP A 1 234 ? 27.901 -19.226 53.578 1.00 30.53 234 TRP A O 1
ATOM 1807 N N . SER A 1 235 ? 26.570 -17.681 52.639 1.00 28.14 235 SER A N 1
ATOM 1808 C CA . SER A 1 235 ? 25.308 -18.107 53.274 1.00 28.14 235 SER A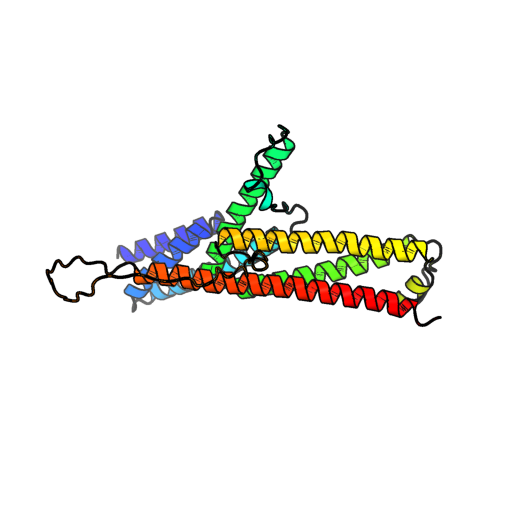 CA 1
ATOM 1809 C C . SER A 1 235 ? 24.088 -17.216 52.986 1.00 28.14 235 SER A C 1
ATOM 1811 O O . SER A 1 235 ? 24.263 -16.041 52.660 1.00 28.14 235 SER A O 1
ATOM 1813 N N . PRO A 1 236 ? 22.869 -17.793 53.098 1.00 38.53 236 PRO A N 1
ATOM 1814 C CA . PRO A 1 236 ? 21.596 -17.235 52.644 1.00 38.53 236 PRO A CA 1
ATOM 1815 C C . PRO A 1 236 ? 20.691 -16.717 53.789 1.00 38.53 236 PRO A C 1
ATOM 1817 O O . PRO A 1 236 ? 21.017 -16.850 54.965 1.00 38.53 236 PRO A O 1
ATOM 1820 N N . ASP A 1 237 ? 19.528 -16.200 53.379 1.00 25.28 237 ASP A N 1
ATOM 1821 C CA . ASP A 1 237 ? 18.300 -15.873 54.128 1.00 25.28 237 ASP A CA 1
ATOM 1822 C C . ASP A 1 237 ? 18.163 -14.512 54.835 1.00 25.28 237 ASP A C 1
ATOM 1824 O O . ASP A 1 237 ? 18.842 -14.173 55.801 1.00 25.28 237 ASP A O 1
ATOM 1828 N N . SER A 1 238 ? 17.146 -13.772 54.375 1.00 28.06 238 SER A N 1
ATOM 1829 C CA . SER A 1 238 ? 16.326 -12.852 55.166 1.00 28.06 238 SER A CA 1
ATOM 1830 C C . SER A 1 238 ? 15.025 -12.574 54.401 1.00 28.06 238 SER A C 1
ATOM 1832 O O . SER A 1 238 ? 14.939 -11.620 53.626 1.00 28.06 238 SER A O 1
ATOM 1834 N N . ASP A 1 239 ? 14.011 -13.405 54.636 1.00 32.22 239 ASP A N 1
ATOM 1835 C CA . ASP A 1 239 ? 12.611 -13.082 54.357 1.00 32.22 239 ASP A CA 1
ATOM 1836 C C . ASP A 1 239 ? 12.157 -11.888 55.211 1.00 32.22 239 ASP A C 1
ATOM 1838 O O . ASP A 1 239 ? 12.306 -11.902 56.435 1.00 32.22 239 ASP A O 1
ATOM 1842 N N . THR A 1 240 ? 11.534 -10.877 54.598 1.00 29.61 240 THR A N 1
ATOM 1843 C CA . THR A 1 240 ? 10.443 -10.111 55.233 1.00 29.61 240 THR A CA 1
ATOM 1844 C C . THR A 1 240 ? 9.581 -9.407 54.180 1.00 29.61 240 THR A C 1
ATOM 1846 O O . THR A 1 240 ? 9.916 -8.349 53.659 1.00 29.61 240 THR A O 1
ATOM 1849 N N . ASP A 1 241 ? 8.496 -10.094 53.830 1.00 29.31 241 ASP A N 1
ATOM 1850 C CA . ASP A 1 241 ? 7.119 -9.618 53.649 1.00 29.31 241 ASP A CA 1
ATOM 1851 C C . ASP A 1 241 ? 6.862 -8.100 53.484 1.00 29.31 241 ASP A C 1
ATOM 1853 O O . ASP A 1 241 ? 7.049 -7.316 54.414 1.00 29.31 241 ASP A O 1
ATOM 1857 N N . ALA A 1 242 ? 6.315 -7.719 52.324 1.00 28.56 242 ALA A N 1
ATOM 1858 C CA . ALA A 1 242 ? 5.275 -6.695 52.214 1.00 28.56 242 ALA A CA 1
ATOM 1859 C C . ALA A 1 242 ? 4.581 -6.802 50.846 1.00 28.56 242 ALA A C 1
ATOM 1861 O O . ALA A 1 242 ? 5.064 -6.325 49.818 1.00 28.56 242 ALA A O 1
ATOM 1862 N N . SER A 1 243 ? 3.413 -7.432 50.863 1.00 35.56 243 SER A N 1
ATOM 1863 C CA . SER A 1 243 ? 2.363 -7.359 49.850 1.00 35.56 243 SER A CA 1
ATOM 1864 C C . SER A 1 243 ? 2.168 -5.954 49.256 1.00 35.56 243 SER A C 1
ATOM 1866 O O . SER A 1 243 ? 1.777 -5.033 49.975 1.00 35.56 243 SER A O 1
ATOM 1868 N N . VAL A 1 244 ? 2.302 -5.818 47.935 1.00 32.62 244 VAL A N 1
ATOM 1869 C CA . VAL A 1 244 ? 1.627 -4.767 47.160 1.00 32.62 244 VAL A CA 1
ATOM 1870 C C . VAL A 1 244 ? 1.088 -5.393 45.877 1.00 32.62 244 VAL A C 1
ATOM 1872 O O . VAL A 1 244 ? 1.830 -5.959 45.080 1.00 32.62 244 VAL A O 1
ATOM 1875 N N . HIS A 1 245 ? -0.233 -5.314 45.737 1.00 36.31 245 HIS A N 1
ATOM 1876 C CA . HIS A 1 245 ? -0.989 -5.523 44.509 1.00 36.31 245 HIS A CA 1
ATOM 1877 C C . HIS A 1 245 ? -0.295 -4.899 43.286 1.00 36.31 245 HIS A C 1
ATOM 1879 O O . HIS A 1 245 ? -0.067 -3.694 43.277 1.00 36.31 245 HIS A O 1
ATOM 1885 N N . ASP A 1 246 ? -0.079 -5.686 42.232 1.00 30.83 246 ASP A N 1
ATOM 1886 C CA . ASP A 1 246 ? -0.055 -5.177 40.854 1.00 30.83 246 ASP A CA 1
ATOM 1887 C C . ASP A 1 246 ? -0.573 -6.260 39.892 1.00 30.83 246 ASP A C 1
ATOM 1889 O O . ASP A 1 246 ? 0.151 -6.868 39.104 1.00 30.83 246 ASP A O 1
ATOM 1893 N N . GLU A 1 247 ? -1.870 -6.555 39.999 1.00 35.16 247 GLU A N 1
ATOM 1894 C CA . GLU A 1 247 ? -2.617 -7.141 38.887 1.00 35.16 247 GLU A CA 1
ATOM 1895 C C . GLU A 1 247 ? -2.943 -6.008 37.901 1.00 35.16 247 GLU A C 1
ATOM 1897 O O . GLU A 1 247 ? -3.945 -5.313 38.047 1.00 35.16 247 GLU A O 1
ATOM 1902 N N . GLY A 1 248 ? -2.065 -5.798 36.916 1.00 33.28 248 GLY A N 1
ATOM 1903 C CA . GLY A 1 248 ? -2.276 -4.793 35.865 1.00 33.28 248 GLY A CA 1
ATOM 1904 C C . GLY A 1 248 ? -1.321 -4.877 34.669 1.00 33.28 248 GLY A C 1
ATOM 1905 O O . GLY A 1 248 ? -1.748 -4.693 33.535 1.00 33.28 248 GLY A O 1
ATOM 1906 N N . GLY A 1 249 ? -0.050 -5.244 34.864 1.00 28.33 249 GLY A N 1
ATOM 1907 C CA . GLY A 1 249 ? 0.975 -5.146 33.804 1.00 28.33 249 GLY A CA 1
ATOM 1908 C C . GLY A 1 249 ? 1.078 -6.307 32.798 1.00 28.33 249 GLY A C 1
ATOM 1909 O O . GLY A 1 249 ? 1.925 -6.280 31.902 1.00 28.33 249 GLY A O 1
ATOM 1910 N N . GLY A 1 250 ? 0.266 -7.361 32.935 1.00 29.00 250 GLY A N 1
ATOM 1911 C CA . GLY A 1 250 ? 0.356 -8.559 32.085 1.00 29.00 250 GLY A CA 1
ATOM 1912 C C . GLY A 1 250 ? -0.251 -8.388 30.688 1.00 29.00 250 GLY A C 1
ATOM 1913 O O . GLY A 1 250 ? 0.252 -8.967 29.726 1.00 29.00 250 GLY A O 1
ATOM 1914 N N . SER A 1 251 ? -1.308 -7.577 30.562 1.00 36.91 251 SER A N 1
ATOM 1915 C CA . SER A 1 251 ? -2.027 -7.381 29.295 1.00 36.91 251 SER A CA 1
ATOM 1916 C C . SER A 1 251 ? -1.341 -6.357 28.386 1.00 36.91 251 SER A C 1
ATOM 1918 O O . SER A 1 251 ? -1.278 -6.573 27.178 1.00 36.91 251 SER A O 1
ATOM 1920 N N . GLU A 1 252 ? -0.764 -5.290 28.949 1.00 41.44 252 GLU A N 1
ATOM 1921 C CA . GLU A 1 252 ? -0.040 -4.265 28.180 1.00 41.44 252 GLU A CA 1
ATOM 1922 C C . GLU A 1 252 ? 1.272 -4.807 27.604 1.00 41.44 252 GLU A C 1
ATOM 1924 O O . GLU A 1 252 ? 1.506 -4.690 26.406 1.00 41.44 252 GLU A O 1
ATOM 1929 N N . ARG A 1 253 ? 2.084 -5.529 28.394 1.00 36.53 253 ARG A N 1
ATOM 1930 C CA . ARG A 1 253 ? 3.342 -6.123 27.891 1.00 36.53 253 ARG A CA 1
ATOM 1931 C C . ARG A 1 253 ? 3.113 -7.245 26.877 1.00 36.53 253 ARG A C 1
ATOM 1933 O O . ARG A 1 253 ? 3.964 -7.473 26.018 1.00 36.53 253 ARG A O 1
ATOM 1940 N N . LEU A 1 254 ? 1.989 -7.963 26.964 1.00 31.41 254 LEU A N 1
ATOM 1941 C CA . LEU A 1 254 ? 1.622 -8.992 25.987 1.00 31.41 254 LEU A CA 1
ATOM 1942 C C . LEU A 1 254 ? 1.078 -8.366 24.693 1.00 31.41 254 LEU A C 1
ATOM 1944 O O . LEU A 1 254 ? 1.392 -8.878 23.617 1.00 31.41 254 LEU A O 1
ATOM 1948 N N . GLY A 1 255 ? 0.342 -7.252 24.794 1.00 50.34 255 GLY A N 1
ATOM 1949 C CA . GLY A 1 255 ? -0.067 -6.402 23.671 1.00 50.34 255 GLY A CA 1
ATOM 1950 C C . GLY A 1 255 ? 1.138 -5.825 22.935 1.00 50.34 255 GLY A C 1
ATOM 1951 O O . GLY A 1 255 ? 1.319 -6.121 21.759 1.00 50.34 255 GLY A O 1
ATOM 1952 N N . GLU A 1 256 ? 2.051 -5.163 23.649 1.00 52.75 256 GLU A N 1
ATOM 1953 C CA . GLU A 1 256 ? 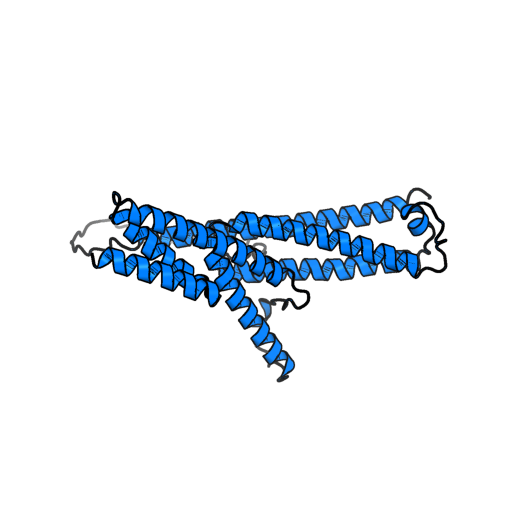3.302 -4.623 23.099 1.00 52.75 256 GLU A CA 1
ATOM 1954 C C . GLU A 1 256 ? 4.193 -5.713 22.482 1.00 52.75 256 GLU A C 1
ATOM 1956 O O . GLU A 1 256 ? 4.809 -5.516 21.433 1.00 52.75 256 GLU A O 1
ATOM 1961 N N . TRP A 1 257 ? 4.275 -6.902 23.095 1.00 41.34 257 TRP A N 1
ATOM 1962 C CA . TRP A 1 257 ? 5.071 -8.008 22.554 1.00 41.34 257 TRP A CA 1
ATOM 1963 C C . TRP A 1 257 ? 4.427 -8.652 21.319 1.00 41.34 257 TRP A C 1
ATOM 1965 O O . TRP A 1 257 ? 5.130 -8.992 20.360 1.00 41.34 257 TRP A O 1
ATOM 1975 N N . GLN A 1 258 ? 3.099 -8.807 21.305 1.00 54.22 258 GLN A N 1
ATOM 1976 C CA . GLN A 1 258 ? 2.361 -9.257 20.125 1.00 54.22 258 GLN A CA 1
ATOM 1977 C C . GLN A 1 258 ? 2.436 -8.232 18.996 1.00 54.22 258 GLN A C 1
ATOM 1979 O O . GLN A 1 258 ? 2.682 -8.623 17.856 1.00 54.22 258 GLN A O 1
ATOM 1984 N N . GLU A 1 259 ? 2.310 -6.944 19.298 1.00 62.75 259 GLU A N 1
ATOM 1985 C CA . GLU A 1 259 ? 2.501 -5.842 18.358 1.00 62.75 259 GLU A CA 1
ATOM 1986 C C . GLU A 1 259 ? 3.922 -5.838 17.806 1.00 62.75 259 GLU A C 1
ATOM 1988 O O . GLU A 1 259 ? 4.097 -5.804 16.592 1.00 62.75 259 GLU A O 1
ATOM 1993 N N . LYS A 1 260 ? 4.946 -6.033 18.645 1.00 63.47 260 LYS A N 1
ATOM 1994 C CA . LYS A 1 260 ? 6.344 -6.134 18.199 1.00 63.47 260 LYS A CA 1
ATOM 1995 C C . LYS A 1 260 ? 6.598 -7.359 17.320 1.00 63.47 260 LYS A C 1
ATOM 1997 O O . LYS A 1 260 ? 7.363 -7.287 16.353 1.00 63.47 260 LYS A O 1
ATOM 2002 N N . LYS A 1 261 ? 5.949 -8.493 17.607 1.00 67.44 261 LYS A N 1
ATOM 2003 C CA . LYS A 1 261 ? 6.034 -9.716 16.791 1.00 67.44 261 LYS A CA 1
ATOM 2004 C C . LYS A 1 261 ? 5.280 -9.568 15.466 1.00 67.44 261 LYS A C 1
ATOM 2006 O O . LYS A 1 261 ? 5.801 -9.999 14.435 1.00 67.44 261 LYS A O 1
ATOM 2011 N N . LYS A 1 262 ? 4.097 -8.941 15.470 1.00 67.12 262 LYS A N 1
ATOM 2012 C CA . LYS A 1 262 ? 3.324 -8.610 14.262 1.00 67.12 262 LYS A CA 1
ATOM 2013 C C . LYS A 1 262 ? 4.079 -7.575 13.406 1.00 67.12 262 LYS A C 1
ATOM 2015 O O . LYS A 1 262 ? 4.247 -7.806 12.215 1.00 67.12 262 LYS A O 1
ATOM 2020 N N . ALA A 1 263 ? 4.652 -6.530 14.005 1.00 66.69 263 ALA A N 1
ATOM 2021 C CA . ALA A 1 263 ? 5.516 -5.545 13.348 1.00 66.69 263 ALA A CA 1
ATOM 2022 C C . ALA A 1 263 ? 6.768 -6.183 12.732 1.00 66.69 263 ALA A C 1
ATOM 2024 O O . ALA A 1 263 ? 7.066 -5.969 11.560 1.00 66.69 263 ALA A O 1
ATOM 2025 N N . SER A 1 264 ? 7.454 -7.058 13.473 1.00 72.19 264 SER A N 1
ATOM 2026 C CA . SER A 1 264 ? 8.602 -7.810 12.944 1.00 72.19 264 SER A CA 1
ATOM 2027 C C . SER A 1 264 ? 8.217 -8.708 11.765 1.00 72.19 264 SER A C 1
ATOM 2029 O O . SER A 1 264 ? 9.008 -8.890 10.841 1.00 72.19 264 SER A O 1
ATOM 2031 N N . LYS A 1 265 ? 7.007 -9.282 11.780 1.00 77.00 265 LYS A N 1
ATOM 2032 C CA . LYS A 1 265 ? 6.480 -10.070 10.660 1.00 77.00 265 LYS A CA 1
ATOM 2033 C C . LYS A 1 265 ? 6.229 -9.190 9.433 1.00 77.00 265 LYS A C 1
ATOM 2035 O O . LYS A 1 265 ? 6.629 -9.577 8.344 1.00 77.00 265 LYS A O 1
ATOM 2040 N N . ILE A 1 266 ? 5.643 -8.008 9.611 1.00 72.50 266 ILE A N 1
ATOM 2041 C CA . ILE A 1 266 ? 5.391 -7.046 8.526 1.00 72.50 266 ILE A CA 1
ATOM 2042 C C . ILE A 1 266 ? 6.697 -6.577 7.889 1.00 72.50 266 ILE A C 1
ATOM 2044 O O . ILE A 1 266 ? 6.811 -6.564 6.668 1.00 72.50 266 ILE A O 1
ATOM 2048 N N . ILE A 1 267 ? 7.701 -6.250 8.705 1.00 76.31 267 ILE A N 1
ATOM 2049 C CA . ILE A 1 267 ? 9.017 -5.832 8.207 1.00 76.31 267 ILE A CA 1
ATOM 2050 C C . ILE A 1 267 ? 9.639 -6.948 7.370 1.00 76.31 267 ILE A C 1
ATOM 2052 O O . ILE A 1 267 ? 10.059 -6.688 6.249 1.00 76.31 267 ILE A O 1
ATOM 2056 N N . LYS A 1 268 ? 9.603 -8.200 7.844 1.00 77.44 268 LYS A N 1
ATOM 2057 C CA . LYS A 1 268 ? 10.054 -9.353 7.047 1.00 77.44 268 LYS A CA 1
ATOM 2058 C C . LYS A 1 268 ? 9.259 -9.529 5.755 1.00 77.44 268 LYS A C 1
ATOM 2060 O O . LYS A 1 268 ? 9.834 -9.833 4.718 1.00 77.44 268 LYS A O 1
ATOM 2065 N N . GLU A 1 269 ? 7.942 -9.341 5.792 1.00 73.62 269 GLU A N 1
ATOM 2066 C CA . GLU A 1 269 ? 7.102 -9.442 4.595 1.00 73.62 269 GLU A CA 1
ATOM 2067 C C . GLU A 1 269 ? 7.413 -8.357 3.558 1.00 73.62 269 GLU A C 1
ATOM 2069 O O . GLU A 1 269 ? 7.268 -8.611 2.357 1.00 73.62 269 GLU A O 1
ATOM 2074 N N . LEU A 1 270 ? 7.845 -7.179 4.011 1.00 73.88 270 LEU A N 1
ATOM 2075 C CA . LEU A 1 270 ? 8.280 -6.065 3.179 1.00 73.88 270 LEU A CA 1
ATOM 2076 C C . LEU A 1 270 ? 9.709 -6.268 2.650 1.00 73.88 270 LEU A C 1
ATOM 2078 O O . LEU A 1 270 ? 9.945 -6.046 1.465 1.00 73.88 270 LEU A O 1
ATOM 2082 N N . GLU A 1 271 ? 10.625 -6.804 3.461 1.00 75.69 271 GLU A N 1
ATOM 2083 C CA . GLU A 1 271 ? 11.947 -7.272 3.009 1.00 75.69 271 GLU A CA 1
ATOM 2084 C C . GLU A 1 271 ? 11.814 -8.336 1.915 1.00 75.69 271 GLU A C 1
ATOM 2086 O O . GLU A 1 271 ? 12.470 -8.260 0.875 1.00 75.69 271 GLU A O 1
ATOM 2091 N N . ASP A 1 272 ? 10.917 -9.305 2.106 1.00 74.56 272 ASP A N 1
ATOM 2092 C CA . ASP A 1 272 ? 10.602 -10.318 1.101 1.00 74.56 272 ASP A CA 1
ATOM 2093 C C . ASP A 1 272 ? 9.985 -9.698 -0.156 1.00 74.56 272 ASP A C 1
ATOM 2095 O O . ASP A 1 272 ? 10.240 -10.169 -1.266 1.00 74.56 272 ASP A O 1
ATOM 2099 N N . ALA A 1 273 ? 9.175 -8.646 -0.013 1.00 69.62 273 ALA A N 1
ATOM 2100 C CA . ALA A 1 273 ? 8.605 -7.926 -1.145 1.00 69.62 273 ALA A CA 1
ATOM 2101 C C . ALA A 1 273 ? 9.681 -7.223 -1.973 1.00 69.62 273 ALA A C 1
ATOM 2103 O O . ALA A 1 273 ? 9.667 -7.317 -3.201 1.00 69.62 273 ALA A O 1
ATOM 2104 N N . ILE A 1 274 ? 10.617 -6.549 -1.301 1.00 75.44 274 ILE A N 1
ATOM 2105 C CA . ILE A 1 274 ? 11.761 -5.882 -1.923 1.00 75.44 274 ILE A CA 1
ATOM 2106 C C . ILE A 1 274 ? 12.647 -6.923 -2.608 1.00 75.44 274 ILE A C 1
ATOM 2108 O O . ILE A 1 274 ? 12.973 -6.771 -3.782 1.00 75.44 274 ILE A O 1
ATOM 2112 N N . ARG A 1 275 ? 12.959 -8.037 -1.936 1.00 79.81 275 ARG A N 1
ATOM 2113 C CA . ARG A 1 275 ? 13.746 -9.134 -2.519 1.00 79.81 275 ARG A CA 1
ATOM 2114 C C . ARG A 1 275 ? 13.087 -9.701 -3.777 1.00 79.81 275 ARG A C 1
ATOM 2116 O O . ARG A 1 275 ? 13.734 -9.786 -4.816 1.00 79.81 275 ARG A O 1
ATOM 2123 N N . LYS A 1 276 ? 11.796 -10.041 -3.711 1.00 74.62 276 LYS A N 1
ATOM 2124 C CA . LYS A 1 276 ? 11.035 -10.565 -4.860 1.00 74.62 276 LYS A CA 1
ATOM 2125 C C . LYS A 1 276 ? 10.932 -9.554 -5.994 1.00 74.62 276 LYS A C 1
ATOM 2127 O O . LYS A 1 276 ? 10.979 -9.943 -7.157 1.00 74.62 276 LYS A O 1
ATOM 2132 N N . THR A 1 277 ? 10.822 -8.274 -5.658 1.00 70.38 277 THR A N 1
ATOM 2133 C CA . THR A 1 277 ? 10.867 -7.173 -6.621 1.00 70.38 277 THR A CA 1
ATOM 2134 C C . THR A 1 277 ? 12.210 -7.127 -7.331 1.00 70.38 277 THR A C 1
ATOM 2136 O O . THR A 1 277 ? 12.240 -7.129 -8.557 1.00 70.38 277 THR A O 1
ATOM 2139 N N . CYS A 1 278 ? 13.319 -7.168 -6.592 1.00 74.94 278 CYS A N 1
ATOM 2140 C CA . CYS A 1 278 ? 14.658 -7.207 -7.173 1.00 74.94 278 CYS A CA 1
ATOM 2141 C C . CYS A 1 278 ? 14.854 -8.437 -8.070 1.00 74.94 278 CYS A C 1
ATOM 2143 O O . CYS A 1 278 ? 15.347 -8.302 -9.187 1.00 74.94 278 CYS A O 1
ATOM 2145 N N . GLU A 1 279 ? 14.408 -9.621 -7.637 1.00 79.44 279 GLU A N 1
ATOM 2146 C CA . GLU A 1 279 ? 14.448 -10.838 -8.458 1.00 79.44 279 GLU A CA 1
ATOM 2147 C C . GLU A 1 279 ? 13.600 -10.716 -9.730 1.00 79.44 279 GLU A C 1
ATOM 2149 O O . GLU A 1 279 ? 14.024 -11.146 -10.804 1.00 79.44 279 GLU A O 1
ATOM 2154 N N . PHE A 1 280 ? 12.393 -10.151 -9.636 1.00 71.69 280 PHE A N 1
ATOM 2155 C CA . PHE A 1 280 ? 11.521 -9.950 -10.791 1.00 71.69 280 PHE A CA 1
ATOM 2156 C C . PHE A 1 280 ? 12.128 -8.952 -11.778 1.00 71.69 280 PHE A C 1
ATOM 2158 O O . PHE A 1 280 ? 12.181 -9.240 -12.973 1.00 71.69 280 PHE A O 1
ATOM 2165 N N . SER A 1 281 ? 12.650 -7.830 -11.285 1.00 69.19 281 SER A N 1
ATOM 2166 C CA . SER A 1 281 ? 13.383 -6.846 -12.081 1.00 69.19 281 SER A CA 1
ATOM 2167 C C . SER A 1 281 ? 14.587 -7.484 -12.776 1.00 69.19 281 SER A C 1
ATOM 2169 O O . SER A 1 281 ? 14.753 -7.322 -13.984 1.00 69.19 281 SER A O 1
ATOM 2171 N N . GLN A 1 282 ? 15.368 -8.300 -12.060 1.00 80.69 282 GLN A N 1
ATOM 2172 C CA . GLN A 1 282 ? 16.493 -9.041 -12.630 1.00 80.69 282 GLN A CA 1
ATOM 2173 C C . GLN A 1 282 ? 16.045 -10.007 -13.734 1.00 80.69 282 GLN A C 1
ATOM 2175 O O . GLN A 1 282 ? 16.669 -10.040 -14.794 1.00 80.69 282 GLN A O 1
ATOM 2180 N N . ARG A 1 283 ? 14.974 -10.786 -13.521 1.00 80.06 283 ARG A N 1
ATOM 2181 C CA . ARG A 1 283 ? 14.423 -11.696 -14.544 1.00 80.06 283 ARG A CA 1
ATOM 2182 C C . ARG A 1 283 ? 13.903 -10.930 -15.758 1.00 80.06 283 ARG A C 1
ATOM 2184 O O . ARG A 1 283 ? 14.183 -11.329 -16.880 1.00 80.06 283 ARG A O 1
ATOM 2191 N N . SER A 1 284 ? 13.189 -9.827 -15.540 1.00 70.25 284 SER A N 1
ATOM 2192 C CA . SER A 1 284 ? 12.641 -8.980 -16.605 1.00 70.25 284 SER A CA 1
ATOM 2193 C C . SER A 1 284 ? 13.754 -8.419 -17.496 1.00 70.25 284 SER A C 1
ATOM 2195 O O . SER A 1 284 ? 13.720 -8.577 -18.716 1.00 70.25 284 SER A O 1
ATOM 2197 N N . VAL A 1 285 ? 14.807 -7.867 -16.885 1.00 70.25 285 VAL A N 1
ATOM 2198 C CA . VAL A 1 285 ? 15.984 -7.357 -17.602 1.00 70.25 285 VAL A CA 1
ATOM 2199 C C . VAL A 1 285 ? 16.784 -8.493 -18.255 1.00 70.25 285 VAL A C 1
ATOM 2201 O O . VAL A 1 285 ? 17.220 -8.362 -19.395 1.00 70.25 285 VAL A O 1
ATOM 2204 N N . SER A 1 286 ? 16.934 -9.644 -17.593 1.00 78.75 286 SER A N 1
ATOM 2205 C CA . SER A 1 286 ? 17.605 -10.815 -18.184 1.00 78.75 286 SER A CA 1
ATOM 2206 C C . SER A 1 286 ? 16.871 -11.331 -19.423 1.00 78.75 286 SER A C 1
ATOM 2208 O O . SER A 1 286 ? 17.517 -11.674 -20.409 1.00 78.75 286 SER A O 1
ATOM 2210 N N . ASN A 1 287 ? 15.536 -11.328 -19.409 1.00 78.19 287 ASN A N 1
ATOM 2211 C CA . ASN A 1 287 ? 14.719 -11.683 -20.567 1.00 78.19 287 ASN A CA 1
ATOM 2212 C C . ASN A 1 287 ? 14.891 -10.671 -21.709 1.00 78.19 287 ASN A C 1
ATOM 2214 O O . ASN A 1 287 ? 15.041 -11.086 -22.853 1.00 78.19 287 ASN A O 1
ATOM 2218 N N . LEU A 1 288 ? 14.943 -9.366 -21.411 1.00 73.25 288 LEU A N 1
ATOM 2219 C CA . LEU A 1 288 ? 15.261 -8.317 -22.394 1.00 73.25 288 LEU A CA 1
ATOM 2220 C C . LEU A 1 288 ? 16.614 -8.568 -23.078 1.00 73.25 288 LEU A C 1
ATOM 2222 O O . LEU A 1 288 ? 16.715 -8.497 -24.302 1.00 73.25 288 LEU A O 1
ATOM 2226 N N . PHE A 1 289 ? 17.647 -8.921 -22.308 1.00 75.06 289 PHE A N 1
ATOM 2227 C CA . PHE A 1 289 ? 18.948 -9.294 -22.869 1.00 75.06 289 PHE A CA 1
ATOM 2228 C C . PHE A 1 289 ? 18.914 -10.624 -23.633 1.00 75.06 289 PHE A C 1
ATOM 2230 O O . PHE A 1 289 ? 19.597 -10.748 -24.648 1.00 75.06 289 PHE A O 1
ATOM 2237 N N . GLY A 1 290 ? 18.127 -11.604 -23.181 1.00 71.94 290 GLY A N 1
ATOM 2238 C CA . GLY A 1 290 ? 17.922 -12.884 -23.866 1.00 71.94 290 GLY A CA 1
ATOM 2239 C C . GLY A 1 290 ? 17.334 -12.703 -25.265 1.00 71.94 290 GLY A C 1
ATOM 2240 O O . GLY A 1 290 ? 17.907 -13.196 -26.231 1.00 71.94 290 GLY A O 1
ATOM 2241 N N . VAL A 1 291 ? 16.286 -11.881 -25.388 1.00 69.94 291 VAL A N 1
ATOM 2242 C CA . VAL A 1 291 ? 15.653 -11.519 -26.674 1.00 69.94 291 VAL A CA 1
ATOM 2243 C C . VAL A 1 291 ? 16.652 -10.901 -27.659 1.00 69.94 291 VAL A C 1
ATOM 2245 O O . VAL A 1 291 ? 16.493 -11.042 -28.871 1.00 69.94 291 VAL A O 1
ATOM 2248 N N . ARG A 1 292 ? 17.695 -10.233 -27.153 1.00 65.75 292 ARG A N 1
ATOM 2249 C CA . ARG A 1 292 ? 18.754 -9.630 -27.970 1.00 65.75 292 ARG A CA 1
ATOM 2250 C C . ARG A 1 292 ? 19.919 -10.583 -28.276 1.00 65.75 292 ARG A C 1
ATOM 2252 O O . ARG A 1 292 ? 20.560 -10.427 -29.310 1.00 65.75 292 ARG A O 1
ATOM 2259 N N . LYS A 1 293 ? 20.214 -11.546 -27.394 1.00 59.31 293 LYS A N 1
ATOM 2260 C CA . LYS A 1 293 ? 21.348 -12.482 -27.523 1.00 59.31 293 LYS A CA 1
ATOM 2261 C C . LYS A 1 293 ? 21.115 -13.643 -28.488 1.00 59.31 293 LYS A C 1
ATOM 2263 O O . LYS A 1 293 ? 22.098 -14.160 -28.997 1.00 59.31 293 LYS A O 1
ATOM 2268 N N . GLU A 1 294 ? 19.875 -14.040 -28.771 1.00 50.69 294 GLU A N 1
ATOM 2269 C CA . GLU A 1 294 ? 19.554 -15.175 -29.665 1.00 50.69 294 GLU A CA 1
ATOM 2270 C C . GLU A 1 294 ? 19.962 -14.981 -31.152 1.00 50.69 294 GLU A C 1
ATOM 2272 O O . GLU A 1 294 ? 19.553 -15.760 -32.008 1.00 50.69 294 GLU A O 1
ATOM 2277 N N . VAL A 1 295 ? 20.768 -13.962 -31.485 1.00 46.09 295 VAL A N 1
ATOM 2278 C CA . VAL A 1 295 ? 21.166 -13.605 -32.864 1.00 46.09 295 VAL A CA 1
ATOM 2279 C C . VAL A 1 295 ? 22.694 -13.433 -33.039 1.00 46.09 295 VAL A C 1
ATOM 2281 O O . VAL A 1 295 ? 23.136 -13.058 -34.122 1.00 46.09 295 VAL A O 1
ATOM 2284 N N . GLN A 1 296 ? 23.527 -13.724 -32.027 1.00 41.12 296 GLN A N 1
ATOM 2285 C CA . GLN A 1 296 ? 24.991 -13.830 -32.213 1.00 41.12 296 GLN A CA 1
ATOM 2286 C C . GLN A 1 296 ? 25.460 -15.278 -32.329 1.00 41.12 296 GLN A C 1
ATOM 2288 O O . GLN A 1 296 ? 25.131 -16.074 -31.422 1.00 41.12 296 GLN A O 1
#

Sequence (296 aa):
MVQIEDLKHTESSVEALVHGHDYTGALDVIDRALTTIHQMTGIHCVRAVGDKLLAYRSFIGVQMAARFTSVVTSPDWPFFDAAQKNNSTTQPPSSLAYQRLQLKQKETTEEMQQLMDALFRVDLVPDVMAKYRGHMTDEIKIVVKTVVSETIATSSTCDPAAPDVSSQLRALSSEEFLNCVQMIFEHLLVVLQRAMSVQTMLAHMYNVAAKSDAAVADTSEPRRDAPAAAAADWSPDSDTDASVHDEGGGSERLGEWQEKKKASKIIKELEDAIRKTCEFSQRSVSNLFGVRKEVQ

InterPro domains:
  IPR039745 Vacuolar protein sorting-associated protein 54 [PTHR12965] (3-295)

Secondary structure (DSSP, 8-state):
-HHHHHHHHHHHHHHHHHHTT-HHHHHHHHHHHHHHHHHTTT-HHHHHHHHHHHHHHHHHHHHHHHHHHHHHT-TT-----GGGGT-TTS-----HHHHHHHHHHHHHHHHHHHHHHHHHHTT-HHHHHHHHHHHHHHHHHHHHHHHHHHHHHH-TT--TT-S-HHHHHHHS-HHHHHHHHHHHHHHHHHHHHHHHHHHHHHHHHTT-----S--SS-------------------------------HHHHHHHHHHHHHHHHHHHHHHHHHHHHHHHHHHHHHHHHHHHHHTT-

Organism: Aphanomyces astaci (NCBI:txid112090)

Radius of gyration: 28.77 Å; chains: 1; bounding box: 79×46×94 Å